Protein AF-A0A5R8NB60-F1 (afdb_monomer_lite)

Foldseek 3Di:
DDDDDDDDDDDDDDDDDDDDDDDDDDDDDPDDDDDPPPDDDPPDDFFFDQDDPVNFDCPQQLTQCLNVQAQCADDDPRDFPRLDGDDDGSVVSSVVSNVCVVVVPDGDDPVPDQWDWAFQLDDDRGRNPSSTTIDGPPDDHDDRPDDDDLVVDDPVVNVVVVVVCVVVVDDPDDPDPPDPDDDPPPPPPDPPQDQVQVDDPVVLVVVLVPQDPDPVSVVSNVVNLVNCCVPVVPVVNCVVSVDDPVPD

Organism: NCBI:txid135487

Radius of gyration: 38.32 Å; chains: 1; bounding box: 116×68×84 Å

Sequence (248 aa):
MEPHEDPAVVAHDRRPGTGGPGDEGAGDVAGSHGRCPRSGRSVGGLVGKIWRLEDIDPDNPEERFLPVLQFIPIGWGGDSNSRQRIVFPEALARALSKHLTEAGCPPIDPSIATKKLRAPYRGEQHVLNGMGGWVPIDEEDPEPVVIQDPMSMTNRERQAQLERYRYMGYRINEPEPEKPTAKEVDAIDDPPKFDPSAHSVTETNAYLRGLSDSIDDEVELRRVLYAERNGQARKGILKRWTGDRSRS

Structure (mmCIF, N/CA/C/O backbone):
data_AF-A0A5R8NB60-F1
#
_entry.id   AF-A0A5R8NB60-F1
#
loop_
_atom_site.group_PDB
_atom_site.id
_atom_site.type_symbol
_atom_site.label_atom_id
_atom_site.label_alt_id
_atom_site.label_comp_id
_atom_site.label_asym_id
_atom_site.label_entity_id
_atom_site.label_seq_id
_atom_site.pdbx_PDB_ins_code
_atom_site.Cartn_x
_atom_site.Cartn_y
_atom_site.C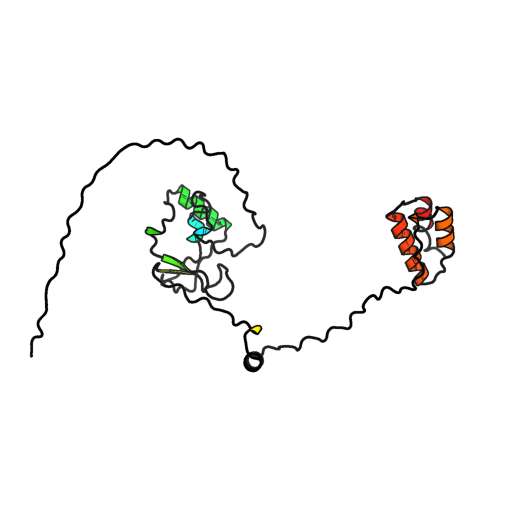artn_z
_atom_site.occupancy
_atom_site.B_iso_or_equiv
_atom_site.auth_seq_id
_atom_site.auth_comp_id
_atom_site.auth_asym_id
_atom_site.auth_atom_id
_atom_site.pdbx_PDB_model_num
ATOM 1 N N . MET A 1 1 ? 56.901 -32.676 -12.155 1.00 47.66 1 MET A N 1
ATOM 2 C CA . MET A 1 1 ? 56.773 -32.631 -13.625 1.00 47.66 1 MET A CA 1
ATOM 3 C C . MET A 1 1 ? 56.184 -33.958 -14.044 1.00 47.66 1 MET A C 1
ATOM 5 O O . MET A 1 1 ? 56.923 -34.894 -14.296 1.00 47.66 1 MET A O 1
ATOM 9 N N . GLU A 1 2 ? 54.862 -34.037 -14.031 1.00 48.84 2 GLU A N 1
ATOM 10 C CA . GLU A 1 2 ? 54.099 -35.093 -14.692 1.00 48.84 2 GLU A CA 1
ATOM 11 C C . GLU A 1 2 ? 52.990 -34.363 -15.458 1.00 48.84 2 GLU A C 1
ATOM 13 O O . GLU A 1 2 ? 52.306 -33.533 -14.848 1.00 48.84 2 GLU A O 1
ATOM 18 N N . PRO A 1 3 ? 52.888 -34.524 -16.787 1.00 62.44 3 PRO A N 1
ATOM 19 C CA . PRO A 1 3 ? 51.875 -33.843 -17.575 1.00 62.44 3 PRO A CA 1
ATOM 20 C C . PRO A 1 3 ? 50.551 -34.600 -17.456 1.00 62.44 3 PRO A C 1
ATOM 22 O O . PRO A 1 3 ? 50.467 -35.778 -17.790 1.00 62.44 3 PRO A O 1
ATOM 25 N N . HIS A 1 4 ? 49.526 -33.911 -16.961 1.00 60.16 4 HIS A N 1
ATOM 26 C CA . HIS A 1 4 ? 48.159 -34.412 -16.952 1.00 60.16 4 HIS A CA 1
ATOM 27 C C . HIS A 1 4 ? 47.515 -34.048 -18.294 1.00 60.16 4 HIS A C 1
ATOM 29 O O . HIS A 1 4 ? 47.451 -32.874 -18.654 1.00 60.16 4 HIS A O 1
ATOM 35 N N . GLU A 1 5 ? 47.120 -35.070 -19.046 1.00 61.94 5 GLU A N 1
ATOM 36 C CA . GLU A 1 5 ? 46.571 -34.972 -20.397 1.00 61.94 5 GLU A CA 1
ATOM 37 C C . GLU A 1 5 ? 45.113 -34.475 -20.390 1.00 61.94 5 GLU A C 1
ATOM 39 O O . GLU A 1 5 ? 44.300 -34.896 -19.561 1.00 61.94 5 GLU A O 1
ATOM 44 N N . ASP A 1 6 ? 44.805 -33.586 -21.338 1.00 57.62 6 ASP A N 1
ATOM 45 C CA . ASP A 1 6 ? 43.461 -33.138 -21.721 1.00 57.62 6 ASP A CA 1
ATOM 46 C C . ASP A 1 6 ? 42.710 -34.232 -22.502 1.00 57.62 6 ASP A C 1
ATOM 48 O O . ASP A 1 6 ? 43.270 -34.799 -23.447 1.00 57.62 6 ASP A O 1
ATOM 52 N N . PRO A 1 7 ? 41.406 -34.447 -22.256 1.00 67.69 7 PRO A N 1
ATOM 53 C CA . PRO A 1 7 ? 40.528 -35.049 -23.245 1.00 67.69 7 PRO A CA 1
ATOM 54 C C . PRO A 1 7 ? 39.751 -33.979 -24.021 1.00 67.69 7 PRO A C 1
ATOM 56 O O . PRO A 1 7 ? 38.932 -33.226 -23.492 1.00 67.69 7 PRO A O 1
ATOM 59 N N . ALA A 1 8 ? 40.005 -33.965 -25.324 1.00 52.44 8 ALA A N 1
ATOM 60 C CA . ALA A 1 8 ? 39.309 -33.174 -26.317 1.00 52.44 8 ALA A CA 1
ATOM 61 C C . ALA A 1 8 ? 37.991 -33.830 -26.794 1.00 52.44 8 ALA A C 1
ATOM 63 O O . ALA A 1 8 ? 37.828 -35.047 -26.749 1.00 52.44 8 ALA A O 1
ATOM 64 N N . VAL A 1 9 ? 37.148 -32.979 -27.398 1.00 48.31 9 VAL A N 1
ATOM 65 C CA . VAL A 1 9 ? 36.117 -33.264 -28.423 1.00 48.31 9 VAL A CA 1
ATOM 66 C C . VAL A 1 9 ? 34.788 -33.872 -27.952 1.00 48.31 9 VAL A C 1
ATOM 68 O O . VAL A 1 9 ? 34.745 -35.044 -27.623 1.00 48.31 9 VAL A O 1
ATOM 71 N N . VAL A 1 10 ? 33.681 -33.124 -28.118 1.00 55.97 10 VAL A N 1
ATOM 72 C CA . VAL A 1 10 ? 32.570 -33.487 -29.036 1.00 55.97 10 VAL A CA 1
ATOM 73 C C . VAL A 1 10 ? 31.876 -32.206 -29.521 1.00 55.97 10 VAL A C 1
ATOM 75 O O . VAL A 1 10 ? 31.115 -31.573 -28.794 1.00 55.97 10 VAL A O 1
ATOM 78 N N . ALA A 1 11 ? 32.127 -31.835 -30.777 1.00 46.72 11 ALA A N 1
ATOM 79 C CA . ALA A 1 11 ? 31.333 -30.858 -31.512 1.00 46.72 11 ALA A CA 1
ATOM 80 C C . ALA A 1 11 ? 30.133 -31.576 -32.149 1.00 46.72 11 ALA A C 1
ATOM 82 O O . ALA A 1 11 ? 30.317 -32.472 -32.973 1.00 46.72 11 ALA A O 1
ATOM 83 N N . HIS A 1 12 ? 28.909 -31.191 -31.780 1.00 54.75 12 HIS A N 1
ATOM 84 C CA . HIS A 1 12 ? 27.699 -31.626 -32.474 1.00 54.75 12 HIS A CA 1
ATOM 85 C C . HIS A 1 12 ? 27.206 -30.532 -33.418 1.00 54.75 12 HIS A C 1
ATOM 87 O O . HIS A 1 12 ? 26.556 -29.569 -33.024 1.00 54.75 12 HIS A O 1
ATOM 93 N N . ASP A 1 13 ? 27.529 -30.747 -34.686 1.00 48.00 13 ASP A N 1
ATOM 94 C CA . ASP A 1 13 ? 26.967 -30.101 -35.862 1.00 48.00 13 ASP A CA 1
ATOM 95 C C . ASP A 1 13 ? 25.527 -30.614 -36.087 1.00 48.00 13 ASP A C 1
ATOM 97 O O . ASP A 1 13 ? 25.304 -31.817 -36.266 1.00 48.00 13 ASP A O 1
ATOM 101 N N . ARG A 1 14 ? 24.526 -29.726 -36.039 1.00 57.44 14 ARG A N 1
ATOM 102 C CA . ARG A 1 14 ? 23.157 -30.007 -36.504 1.00 57.44 14 ARG A CA 1
ATOM 103 C C . ARG A 1 14 ? 22.668 -28.862 -37.387 1.00 57.44 14 ARG A C 1
ATOM 105 O O . ARG A 1 14 ? 22.551 -27.718 -36.966 1.00 57.44 14 ARG A O 1
ATOM 112 N N . ARG A 1 15 ? 22.401 -29.247 -38.632 1.00 54.50 15 ARG A N 1
ATOM 113 C CA . ARG A 1 15 ? 21.995 -28.443 -39.788 1.00 54.50 15 ARG A CA 1
ATOM 114 C C . ARG A 1 15 ? 20.620 -27.764 -39.629 1.00 54.50 15 ARG A C 1
ATOM 116 O O . ARG A 1 15 ? 19.784 -28.270 -38.881 1.00 54.50 15 ARG A O 1
ATOM 123 N N . PRO A 1 16 ? 20.354 -26.691 -40.402 1.00 54.41 16 PRO A N 1
ATOM 124 C CA . PRO A 1 16 ? 19.080 -25.975 -40.412 1.00 54.41 16 PRO A CA 1
ATOM 125 C C . PRO A 1 16 ? 18.005 -26.699 -41.239 1.00 54.41 16 PRO A C 1
ATOM 127 O O . PRO A 1 16 ? 18.257 -27.147 -42.359 1.00 54.41 16 PRO A O 1
ATOM 130 N N . GLY A 1 17 ? 16.795 -26.791 -40.684 1.00 53.88 17 GLY A N 1
ATOM 131 C CA . GLY A 1 17 ? 15.603 -27.290 -41.367 1.00 53.88 17 GLY A CA 1
ATOM 132 C C . GLY A 1 17 ? 14.850 -26.161 -42.070 1.00 53.88 17 GLY A C 1
ATOM 133 O O . GLY A 1 17 ? 14.414 -25.205 -41.438 1.00 53.88 17 GLY A O 1
ATOM 134 N N . THR A 1 18 ? 14.700 -26.296 -43.383 1.00 48.59 18 THR A N 1
ATOM 135 C CA . THR A 1 18 ? 13.870 -25.472 -44.265 1.00 48.59 18 THR A CA 1
ATOM 136 C C . THR A 1 18 ? 12.462 -26.063 -44.396 1.00 48.59 18 THR A C 1
ATOM 138 O O . THR A 1 18 ? 12.315 -27.192 -44.859 1.00 48.59 18 THR A O 1
ATOM 141 N N . GLY A 1 19 ? 11.438 -25.278 -44.069 1.00 48.25 19 GLY A N 1
ATOM 142 C CA . GLY A 1 19 ? 10.030 -25.429 -44.468 1.00 48.25 19 GLY A CA 1
ATOM 143 C C . GLY A 1 19 ? 9.347 -24.110 -44.100 1.00 48.25 19 GLY A C 1
ATOM 144 O O . GLY A 1 19 ? 9.541 -23.639 -42.989 1.00 48.25 19 GLY A O 1
ATOM 145 N N . GLY A 1 20 ? 8.687 -23.346 -44.963 1.00 45.28 20 GLY A N 1
ATOM 146 C CA . GLY A 1 20 ? 7.837 -23.667 -46.106 1.00 45.28 20 GLY A CA 1
ATOM 147 C C . GLY A 1 20 ? 6.504 -22.948 -45.825 1.00 45.28 20 GLY A C 1
ATOM 148 O O . GLY A 1 20 ? 5.886 -23.284 -44.818 1.00 45.28 20 GLY A O 1
ATOM 149 N N . PRO A 1 21 ? 6.087 -21.928 -46.601 1.00 52.91 21 PRO A N 1
ATOM 150 C CA . PRO A 1 21 ? 4.878 -21.160 -46.309 1.00 52.91 21 PRO A CA 1
ATOM 151 C C . PRO A 1 21 ? 3.643 -21.804 -46.963 1.00 52.91 21 PRO A C 1
ATOM 153 O O . PRO A 1 21 ? 3.625 -22.011 -48.173 1.00 52.91 21 PRO A O 1
ATOM 156 N N . GLY A 1 22 ? 2.620 -22.106 -46.162 1.00 52.84 22 GLY A N 1
ATOM 157 C CA . GLY A 1 22 ? 1.223 -22.261 -46.591 1.00 52.84 22 GLY A CA 1
ATOM 158 C C . GLY A 1 22 ? 0.414 -21.272 -45.752 1.00 52.84 22 GLY A C 1
ATOM 159 O O . GLY A 1 22 ? 0.558 -21.265 -44.533 1.00 52.84 22 GLY A O 1
ATOM 160 N N . ASP A 1 23 ? -0.136 -20.208 -46.317 1.00 41.94 23 ASP A N 1
ATOM 161 C CA . ASP A 1 23 ? -1.291 -20.114 -47.215 1.00 41.94 23 ASP A CA 1
ATOM 162 C C . ASP A 1 23 ? -2.641 -20.223 -46.480 1.00 41.94 23 ASP A C 1
ATOM 164 O O . ASP A 1 23 ? -2.939 -21.196 -45.793 1.00 41.94 23 ASP A O 1
ATOM 168 N N . GLU A 1 24 ? -3.361 -19.113 -46.620 1.00 44.44 24 GLU A N 1
ATOM 169 C CA . GLU A 1 24 ? -4.790 -18.814 -46.524 1.00 44.44 24 GLU A CA 1
ATOM 170 C C . GLU A 1 24 ? -5.723 -19.611 -45.593 1.00 44.44 24 GLU A C 1
ATOM 172 O O . GLU A 1 24 ? -6.011 -20.794 -45.753 1.00 44.44 24 GLU A O 1
ATOM 177 N N . GLY A 1 25 ? -6.351 -18.858 -44.684 1.00 42.28 25 GLY A N 1
ATOM 178 C CA . GLY A 1 25 ? -7.507 -19.282 -43.903 1.00 42.28 25 GLY A CA 1
ATOM 179 C C . GLY A 1 25 ? -8.258 -18.081 -43.338 1.00 42.28 25 GLY A C 1
ATOM 180 O O . GLY A 1 25 ? -8.174 -17.794 -42.148 1.00 42.28 25 GLY A O 1
ATOM 181 N N . ALA A 1 26 ? -8.961 -17.358 -44.211 1.00 46.28 26 ALA A N 1
ATOM 182 C CA . ALA A 1 26 ? -9.944 -16.351 -43.831 1.00 46.28 26 ALA A CA 1
ATOM 183 C C . ALA A 1 26 ? -11.088 -17.010 -43.040 1.00 46.28 26 ALA A C 1
ATOM 185 O O . ALA A 1 26 ? -11.734 -17.939 -43.524 1.00 46.28 26 ALA A O 1
ATOM 186 N N . GLY A 1 27 ? -11.334 -16.516 -41.828 1.00 42.44 27 GLY A N 1
ATOM 187 C CA . GLY A 1 27 ? -12.443 -16.926 -40.977 1.00 42.44 27 GLY A CA 1
ATOM 188 C C . GLY A 1 27 ? -13.069 -15.706 -40.318 1.00 42.44 27 GLY A C 1
ATOM 189 O O . GLY A 1 27 ? -12.502 -15.139 -39.387 1.00 42.44 27 GLY A O 1
ATOM 190 N N . ASP A 1 28 ? -14.230 -15.313 -40.838 1.00 45.41 28 ASP A N 1
ATOM 191 C CA . ASP A 1 28 ? -15.170 -14.363 -40.250 1.00 45.41 28 ASP A CA 1
ATOM 192 C C . ASP A 1 28 ? -15.430 -14.669 -38.768 1.00 45.41 28 ASP A C 1
ATOM 194 O O . ASP A 1 28 ? -15.912 -15.749 -38.421 1.00 45.41 28 ASP A O 1
ATOM 198 N N . VAL A 1 29 ? -15.207 -13.682 -37.898 1.00 48.72 29 VAL A N 1
ATOM 199 C CA . VAL A 1 29 ? -15.771 -13.680 -36.544 1.00 48.72 29 VAL A CA 1
ATOM 200 C C . VAL A 1 29 ? -16.448 -12.340 -36.297 1.00 48.72 29 VAL A C 1
ATOM 202 O O . VAL A 1 29 ? -15.829 -11.336 -35.948 1.00 48.72 29 VAL A O 1
ATOM 205 N N . ALA A 1 30 ? -17.768 -12.352 -36.465 1.00 48.75 30 ALA A N 1
ATOM 206 C CA . ALA A 1 30 ? -18.670 -11.351 -35.928 1.00 48.75 30 ALA A CA 1
ATOM 207 C C . ALA A 1 30 ? -18.564 -11.350 -34.390 1.00 48.75 30 ALA A C 1
ATOM 209 O O . ALA A 1 30 ? -19.089 -12.231 -33.712 1.00 48.75 30 ALA A O 1
ATOM 210 N N . GLY A 1 31 ? -17.853 -10.361 -33.846 1.00 40.09 31 GLY A N 1
ATOM 211 C CA . GLY A 1 31 ? -17.670 -10.147 -32.413 1.00 40.09 31 GLY A CA 1
ATOM 212 C C . GLY A 1 31 ? -18.450 -8.929 -31.932 1.00 40.09 31 GLY A C 1
ATOM 213 O O . GLY A 1 31 ? -18.115 -7.788 -32.237 1.00 40.09 31 GLY A O 1
ATOM 214 N N . SER A 1 32 ? -19.509 -9.198 -31.178 1.00 42.44 32 SER A N 1
ATOM 215 C CA . SER A 1 32 ? -20.334 -8.265 -30.412 1.00 42.44 32 SER A CA 1
ATOM 216 C C . SER A 1 32 ? -19.576 -7.082 -29.800 1.00 42.44 32 SER A C 1
ATOM 218 O O . SER A 1 32 ? -18.541 -7.263 -29.162 1.00 42.44 32 SER A O 1
ATOM 220 N N . HIS A 1 33 ? -20.168 -5.888 -29.889 1.00 39.47 33 HIS A N 1
ATOM 221 C CA . HIS A 1 33 ? -19.776 -4.705 -29.123 1.00 39.47 33 HIS A CA 1
ATOM 222 C C . HIS A 1 33 ? -19.908 -4.974 -27.613 1.00 39.47 33 HIS A C 1
ATOM 224 O O . HIS A 1 33 ? -20.950 -4.729 -26.998 1.00 39.47 33 HIS A O 1
ATOM 230 N N . GLY A 1 34 ? -18.838 -5.498 -27.020 1.00 35.09 34 GLY A N 1
ATOM 231 C CA . GLY A 1 34 ? -18.653 -5.579 -25.582 1.00 35.09 34 GLY A CA 1
ATOM 232 C C . GLY A 1 34 ? -18.440 -4.175 -25.038 1.00 35.09 34 GLY A C 1
ATOM 233 O O . GLY A 1 34 ? -17.420 -3.541 -25.291 1.00 35.09 34 GLY A O 1
ATOM 234 N N . ARG A 1 35 ? -19.426 -3.669 -24.298 1.00 39.50 35 ARG A N 1
ATOM 235 C CA . ARG A 1 35 ? -19.253 -2.490 -23.447 1.00 39.50 35 ARG A CA 1
ATOM 236 C C . ARG A 1 35 ? -18.087 -2.772 -22.505 1.00 39.50 35 ARG A C 1
ATOM 238 O O . ARG A 1 35 ? -18.173 -3.717 -21.723 1.00 39.50 35 ARG A O 1
ATOM 245 N N . CYS A 1 36 ? -17.041 -1.951 -22.557 1.00 35.38 36 CYS A N 1
ATOM 246 C CA . CYS A 1 36 ? -15.980 -1.983 -21.559 1.00 35.38 36 CYS A CA 1
ATOM 247 C C . CYS A 1 36 ? -16.613 -1.891 -20.160 1.00 35.38 36 CYS A C 1
ATOM 249 O O . CYS A 1 36 ? -17.343 -0.924 -19.893 1.00 35.38 36 CYS A O 1
ATOM 251 N N . PRO A 1 37 ? -16.374 -2.856 -19.256 1.00 40.69 37 PRO A N 1
ATOM 252 C CA . PRO A 1 37 ? -16.732 -2.670 -17.866 1.00 40.69 37 PRO A CA 1
ATOM 253 C C . PRO A 1 37 ? -15.875 -1.519 -17.342 1.00 40.69 37 PRO A C 1
ATOM 255 O O . PRO A 1 37 ? -14.648 -1.585 -17.343 1.00 40.69 37 PRO A O 1
ATOM 258 N N . ARG A 1 38 ? -16.530 -0.429 -16.926 1.00 39.78 38 ARG A N 1
ATOM 259 C CA . ARG A 1 38 ? -15.900 0.618 -16.120 1.00 39.78 38 ARG A CA 1
ATOM 260 C C . ARG A 1 38 ? -15.393 -0.053 -14.846 1.00 39.78 38 ARG A C 1
ATOM 262 O O . ARG A 1 38 ? -16.172 -0.275 -13.921 1.00 39.78 38 ARG A O 1
ATOM 269 N N . SER A 1 39 ? -14.111 -0.402 -14.822 1.00 45.50 39 SER A N 1
ATOM 270 C CA . SER A 1 39 ? -13.417 -0.791 -13.605 1.00 45.50 39 SER A CA 1
ATOM 271 C C . SER A 1 39 ? -13.576 0.353 -12.605 1.00 45.50 39 SER A C 1
ATOM 273 O O . SER A 1 39 ? -13.395 1.533 -12.924 1.00 45.50 39 SER A O 1
ATOM 275 N N . GLY A 1 40 ? -14.042 0.007 -11.407 1.00 37.25 40 GLY A N 1
ATOM 276 C CA . GLY A 1 40 ? -14.272 0.959 -10.336 1.00 37.25 40 GLY A CA 1
ATOM 277 C C . GLY A 1 40 ? -12.971 1.676 -10.007 1.00 37.25 40 GLY A C 1
ATOM 278 O O . GLY A 1 40 ? -12.093 1.109 -9.363 1.00 37.25 40 GLY A O 1
ATOM 279 N N . ARG A 1 41 ? -12.847 2.936 -10.439 1.00 40.34 41 ARG A N 1
ATOM 280 C CA . ARG A 1 41 ? -11.843 3.850 -9.899 1.00 40.34 41 ARG A CA 1
ATOM 281 C C . ARG A 1 41 ? -12.144 4.013 -8.417 1.00 40.34 41 ARG A C 1
ATOM 283 O O . ARG A 1 41 ? -13.085 4.715 -8.051 1.00 40.34 41 ARG A O 1
ATOM 290 N N . SER A 1 42 ? -11.348 3.364 -7.572 1.00 35.38 42 SER A N 1
ATOM 291 C CA . SER A 1 42 ? -11.255 3.720 -6.165 1.00 35.38 42 SER A CA 1
ATOM 292 C C . SER A 1 42 ? -10.746 5.157 -6.094 1.00 35.38 42 SER A C 1
ATOM 294 O O . SER A 1 42 ? -9.575 5.440 -6.343 1.00 35.38 42 SER A O 1
ATOM 296 N N . VAL A 1 43 ? -11.647 6.087 -5.805 1.00 38.28 43 VAL A N 1
ATOM 297 C CA . VAL A 1 43 ? -11.286 7.463 -5.483 1.00 38.28 43 VAL A CA 1
ATOM 298 C C . VAL A 1 43 ? -10.845 7.453 -4.022 1.00 38.28 43 VAL A C 1
ATOM 300 O O . VAL A 1 43 ? -11.669 7.575 -3.122 1.00 38.28 43 VAL A O 1
ATOM 303 N N . GLY A 1 44 ? -9.558 7.218 -3.770 1.00 33.38 44 GLY A N 1
ATOM 304 C CA . GLY A 1 44 ? -9.026 7.219 -2.410 1.00 33.38 44 GLY A CA 1
ATOM 305 C C . GLY A 1 44 ? -7.527 6.954 -2.352 1.00 33.38 44 GLY A C 1
ATOM 306 O O . GLY A 1 44 ? -7.100 5.826 -2.559 1.00 33.38 44 GLY A O 1
ATOM 307 N N . GLY A 1 45 ? -6.756 7.994 -2.020 1.00 36.19 45 GLY A N 1
ATOM 308 C CA . GLY A 1 45 ? -5.367 7.881 -1.566 1.00 36.19 45 GLY A CA 1
ATOM 309 C C . GLY A 1 45 ? -4.315 8.249 -2.608 1.00 36.19 45 GLY A C 1
ATOM 310 O O . GLY A 1 45 ? -3.828 7.399 -3.345 1.00 36.19 45 GLY A O 1
ATOM 311 N N . LEU A 1 46 ? -3.920 9.526 -2.627 1.00 46.50 46 LEU A N 1
ATOM 312 C CA . LEU A 1 46 ? -2.662 9.949 -3.232 1.00 46.50 46 LEU A CA 1
ATOM 313 C C . LEU A 1 46 ? -1.505 9.189 -2.559 1.00 46.50 46 LEU A C 1
ATOM 315 O O . LEU A 1 46 ? -1.387 9.217 -1.339 1.00 46.50 46 LEU A O 1
ATOM 319 N N . VAL A 1 47 ? -0.628 8.607 -3.382 1.00 51.56 47 VAL A N 1
ATOM 320 C CA . VAL A 1 47 ? 0.578 7.832 -3.036 1.00 51.56 47 VAL A CA 1
ATOM 321 C C . VAL A 1 47 ? 0.314 6.355 -2.710 1.00 51.56 47 VAL A C 1
ATOM 323 O O . VAL A 1 47 ? -0.009 5.988 -1.588 1.00 51.56 47 VAL A O 1
ATOM 326 N N . GLY A 1 48 ? 0.613 5.483 -3.683 1.00 64.75 48 GLY A N 1
ATOM 327 C CA . GLY A 1 48 ? 1.340 4.260 -3.340 1.00 64.75 48 GLY A CA 1
ATOM 328 C C . GLY A 1 48 ? 0.934 2.938 -3.976 1.00 64.75 48 GLY A C 1
ATOM 329 O O . GLY A 1 48 ? 1.491 1.927 -3.551 1.00 64.75 48 GLY A O 1
ATOM 330 N N . LYS A 1 49 ? 0.048 2.895 -4.982 1.00 83.50 49 LYS A N 1
ATOM 331 C CA . LYS A 1 49 ? -0.182 1.638 -5.714 1.00 83.50 49 LYS A CA 1
ATOM 332 C C . LYS A 1 49 ? 1.095 1.244 -6.464 1.00 83.50 49 LYS A C 1
ATOM 334 O O . LYS A 1 49 ? 1.603 2.014 -7.271 1.00 83.50 49 LYS A O 1
ATOM 339 N N . ILE A 1 50 ? 1.588 0.038 -6.196 1.00 88.62 50 ILE A N 1
ATOM 340 C CA . ILE A 1 50 ? 2.614 -0.608 -7.016 1.00 88.62 50 ILE A CA 1
ATOM 341 C C . ILE A 1 50 ? 1.930 -1.070 -8.305 1.00 88.62 50 ILE A C 1
ATOM 343 O O . ILE A 1 50 ? 0.980 -1.852 -8.255 1.00 88.62 50 ILE A O 1
ATOM 347 N N . TRP A 1 51 ? 2.392 -0.583 -9.454 1.00 91.25 51 TRP A N 1
ATOM 348 C CA . TRP A 1 51 ? 1.885 -0.993 -10.761 1.00 91.25 51 TRP A CA 1
ATOM 349 C C . TRP A 1 51 ? 2.536 -2.312 -11.166 1.00 91.25 51 TRP A C 1
ATOM 351 O O . TRP A 1 51 ? 3.760 -2.393 -11.296 1.00 91.25 51 TRP A O 1
ATOM 361 N N . ARG A 1 52 ? 1.727 -3.358 -11.326 1.00 88.00 52 ARG A N 1
ATOM 362 C CA . ARG A 1 52 ? 2.179 -4.662 -11.815 1.00 88.00 52 ARG A CA 1
ATOM 363 C C . ARG A 1 52 ? 1.914 -4.770 -13.302 1.00 88.00 52 ARG A C 1
ATOM 365 O O . ARG A 1 52 ? 0.957 -4.187 -13.794 1.00 88.00 52 ARG A O 1
ATOM 372 N N . LEU A 1 53 ? 2.736 -5.542 -14.002 1.00 86.75 53 LEU A N 1
ATOM 373 C CA . LEU A 1 53 ? 2.570 -5.741 -15.440 1.00 86.75 53 LEU A CA 1
ATOM 374 C C . LEU A 1 53 ? 1.219 -6.396 -15.787 1.00 86.75 53 LEU A C 1
ATOM 376 O O . LEU A 1 53 ? 0.619 -6.047 -16.792 1.00 86.75 53 LEU A O 1
ATOM 380 N N . GLU A 1 54 ? 0.725 -7.284 -14.921 1.00 86.94 54 GLU A N 1
ATOM 381 C CA . GLU A 1 54 ? -0.568 -7.976 -15.059 1.00 86.94 54 GLU A CA 1
ATOM 382 C C . GLU A 1 54 ? -1.800 -7.065 -14.890 1.00 86.94 54 GLU A C 1
ATOM 384 O O . GLU A 1 54 ? -2.870 -7.380 -15.400 1.00 86.94 54 GLU A O 1
ATOM 389 N N . ASP A 1 55 ? -1.650 -5.928 -14.204 1.00 88.00 55 ASP A N 1
ATOM 390 C CA . ASP A 1 55 ? -2.750 -5.010 -13.872 1.00 88.00 55 ASP A CA 1
ATOM 391 C C . ASP A 1 55 ? -2.899 -3.855 -14.880 1.00 88.00 55 ASP A C 1
ATOM 393 O O . ASP A 1 55 ? -3.700 -2.941 -14.657 1.00 88.00 55 ASP A O 1
ATOM 397 N N . ILE A 1 56 ? -2.076 -3.831 -15.930 1.00 89.62 56 ILE A N 1
ATOM 398 C CA . ILE A 1 56 ? -1.899 -2.686 -16.826 1.00 89.62 56 ILE A CA 1
ATOM 399 C C . ILE A 1 56 ? -2.414 -3.012 -18.221 1.00 89.62 56 ILE A C 1
ATOM 401 O O . ILE A 1 56 ? -2.107 -4.063 -18.776 1.00 89.62 56 ILE A O 1
ATOM 405 N N . ASP A 1 57 ? -3.161 -2.070 -18.797 1.00 91.06 57 ASP A N 1
ATOM 406 C CA . ASP A 1 57 ? -3.596 -2.134 -20.188 1.00 91.06 57 ASP A CA 1
ATOM 407 C C . ASP A 1 57 ? -2.440 -1.716 -21.126 1.00 91.06 57 ASP A C 1
ATOM 409 O O . ASP A 1 57 ? -2.036 -0.544 -21.112 1.00 91.06 57 ASP A O 1
ATOM 413 N N . PRO A 1 58 ? -1.876 -2.639 -21.934 1.00 88.44 58 PRO A N 1
ATOM 414 C CA . PRO A 1 58 ? -0.763 -2.334 -22.833 1.00 88.44 58 PRO A CA 1
ATOM 415 C C . PRO A 1 58 ? -1.169 -1.447 -24.020 1.00 88.44 58 PRO A C 1
ATOM 417 O O . PRO A 1 58 ? -0.297 -0.809 -24.622 1.00 88.44 58 PRO A O 1
ATOM 420 N N . ASP A 1 59 ? -2.462 -1.380 -24.347 1.00 92.88 59 ASP A N 1
ATOM 421 C CA . ASP A 1 59 ? -2.990 -0.577 -25.452 1.00 92.88 59 ASP A CA 1
ATOM 422 C C . ASP A 1 59 ? -3.284 0.867 -25.023 1.00 92.88 59 ASP A C 1
ATOM 424 O O . ASP A 1 59 ? -3.391 1.771 -25.858 1.00 92.88 59 ASP A O 1
ATOM 428 N N . ASN A 1 60 ? -3.352 1.122 -23.714 1.00 95.00 60 ASN A N 1
ATOM 429 C CA . ASN A 1 60 ? -3.536 2.459 -23.177 1.00 95.00 60 ASN A CA 1
ATOM 430 C C . ASN A 1 60 ? -2.189 3.212 -23.088 1.00 95.00 60 ASN A C 1
ATOM 432 O O . ASN A 1 60 ? -1.334 2.858 -22.265 1.00 95.00 60 ASN A O 1
ATOM 436 N N . PRO A 1 61 ? -1.990 4.309 -23.852 1.00 94.94 61 PRO A N 1
ATOM 437 C CA . PRO A 1 61 ? -0.724 5.047 -23.863 1.00 94.94 61 PRO A CA 1
ATOM 438 C C . PRO A 1 61 ? -0.342 5.614 -22.488 1.00 94.94 61 PRO A C 1
ATOM 440 O O . PRO A 1 61 ? 0.842 5.757 -22.188 1.00 94.94 61 PRO A O 1
ATOM 443 N N . GLU A 1 62 ? -1.311 5.917 -21.621 1.00 95.06 62 GLU A N 1
ATOM 444 C CA . GLU A 1 62 ? -1.046 6.444 -20.276 1.00 95.06 62 GLU A CA 1
ATOM 445 C C . GLU A 1 62 ? -0.607 5.373 -19.269 1.00 95.06 62 GLU A C 1
ATOM 447 O O . GLU A 1 62 ? -0.079 5.720 -18.213 1.00 95.06 62 GLU A O 1
ATOM 452 N N . GLU A 1 63 ? -0.833 4.089 -19.557 1.00 94.38 63 GLU A N 1
ATOM 453 C CA . GLU A 1 63 ? -0.625 3.000 -18.592 1.00 94.38 63 GLU A CA 1
ATOM 454 C C . GLU A 1 63 ? 0.512 2.060 -18.970 1.00 94.38 63 GLU A C 1
ATOM 456 O O . GLU A 1 63 ? 1.224 1.572 -18.092 1.00 94.38 63 GLU A O 1
ATOM 461 N N . ARG A 1 64 ? 0.734 1.881 -20.271 1.00 92.56 64 ARG A N 1
ATOM 462 C CA . ARG A 1 64 ? 1.707 0.968 -20.873 1.00 92.56 64 ARG A CA 1
ATOM 463 C C . ARG A 1 64 ? 3.097 0.959 -20.235 1.00 92.56 64 ARG A C 1
ATOM 465 O O . ARG A 1 64 ? 3.703 -0.103 -20.148 1.00 92.56 64 ARG A O 1
ATOM 472 N N . PHE A 1 65 ? 3.614 2.104 -19.786 1.00 95.00 65 PHE A N 1
ATOM 473 C CA . PHE A 1 65 ? 4.944 2.203 -19.169 1.00 95.00 65 PHE A CA 1
ATOM 474 C C . PHE A 1 65 ? 4.924 2.414 -17.648 1.00 95.00 65 PHE A C 1
ATOM 476 O O . PHE A 1 65 ? 5.982 2.566 -17.040 1.00 95.00 65 PHE A O 1
ATOM 483 N N . LEU A 1 66 ? 3.764 2.392 -16.987 1.00 93.56 66 LEU A N 1
ATOM 484 C CA . LEU A 1 66 ? 3.699 2.580 -15.533 1.00 93.56 66 LEU A CA 1
ATOM 485 C C . LEU A 1 66 ? 4.555 1.571 -14.744 1.00 93.56 66 LEU A C 1
ATOM 487 O O . LEU A 1 66 ? 5.298 2.018 -13.867 1.00 93.56 66 LEU A O 1
ATOM 491 N N . PRO A 1 67 ? 4.570 0.257 -15.061 1.00 91.38 67 PRO A N 1
ATOM 492 C CA . PRO A 1 67 ? 5.376 -0.710 -14.311 1.00 91.38 67 PRO A CA 1
ATOM 493 C C . PRO A 1 67 ? 6.878 -0.415 -14.315 1.00 91.38 67 PRO A C 1
ATOM 495 O O . PRO A 1 67 ? 7.552 -0.740 -13.341 1.00 91.38 67 PRO A O 1
ATOM 498 N N . VAL A 1 68 ? 7.403 0.207 -15.381 1.00 91.81 68 VAL A N 1
ATOM 499 C CA . VAL A 1 68 ? 8.839 0.528 -15.516 1.00 91.81 68 VAL A CA 1
ATOM 500 C C . VAL A 1 68 ? 9.220 1.877 -14.912 1.00 91.81 68 VAL A C 1
ATOM 502 O O . VAL A 1 68 ? 10.387 2.115 -14.615 1.00 91.81 68 VAL A O 1
ATOM 505 N N . LEU A 1 69 ? 8.240 2.752 -14.678 1.00 92.12 69 LEU A N 1
ATOM 506 C CA . LEU A 1 69 ? 8.449 4.097 -14.139 1.00 92.12 69 LEU A CA 1
ATOM 507 C C . LEU A 1 69 ? 8.476 4.145 -12.599 1.00 92.12 69 LEU A C 1
ATOM 509 O O . LEU A 1 69 ? 8.487 5.221 -12.007 1.00 92.12 69 LEU A O 1
ATOM 513 N N . GLN A 1 70 ? 8.518 2.997 -11.926 1.00 90.75 70 GLN A N 1
ATOM 514 C CA . GLN A 1 70 ? 8.611 2.909 -10.467 1.00 90.75 70 GLN A CA 1
ATOM 515 C C . GLN A 1 70 ? 9.942 2.314 -10.005 1.00 90.75 70 GLN A C 1
ATOM 517 O O . GLN A 1 70 ? 10.572 1.523 -10.703 1.00 90.75 70 GLN A O 1
ATOM 522 N N . PHE A 1 71 ? 10.366 2.698 -8.798 1.00 88.38 71 PHE A N 1
ATOM 523 C CA . PHE A 1 71 ? 11.609 2.244 -8.163 1.00 88.38 71 PHE A CA 1
ATOM 524 C C . PHE A 1 71 ? 12.872 2.452 -9.014 1.00 88.38 71 PHE A C 1
ATOM 526 O O . PHE A 1 71 ? 13.812 1.662 -8.901 1.00 88.38 71 PHE A O 1
ATOM 533 N N . ILE A 1 72 ? 12.913 3.498 -9.848 1.00 88.38 72 ILE A N 1
ATOM 534 C CA . ILE A 1 72 ? 14.058 3.756 -10.728 1.00 88.38 72 ILE A CA 1
ATOM 535 C C . ILE A 1 72 ? 15.284 4.040 -9.848 1.00 88.38 72 ILE A C 1
ATOM 537 O O . ILE A 1 72 ? 15.242 4.996 -9.066 1.00 88.38 72 ILE A O 1
ATOM 541 N N . PRO A 1 73 ? 16.353 3.226 -9.928 1.00 83.50 73 PRO A N 1
ATOM 542 C CA . PRO A 1 73 ? 17.550 3.434 -9.126 1.00 83.50 73 PRO A CA 1
ATOM 543 C C . PRO A 1 73 ? 18.257 4.708 -9.588 1.00 83.50 73 PRO A C 1
ATOM 545 O O . PRO A 1 73 ? 18.501 4.888 -10.781 1.00 83.50 73 PRO A O 1
ATOM 548 N N . ILE A 1 74 ? 18.572 5.605 -8.651 1.00 78.69 74 ILE A N 1
ATOM 549 C CA . ILE A 1 74 ? 19.296 6.848 -8.942 1.00 78.69 74 ILE A CA 1
ATOM 550 C C . ILE A 1 74 ? 20.468 6.990 -7.986 1.00 78.69 74 ILE A C 1
ATOM 552 O O . ILE A 1 74 ? 20.317 6.852 -6.775 1.00 78.69 74 ILE A O 1
ATOM 556 N N . GLY A 1 75 ? 21.640 7.279 -8.547 1.00 66.88 75 GLY A N 1
ATOM 557 C CA . GLY A 1 75 ? 22.873 7.495 -7.804 1.00 66.88 75 GLY A CA 1
ATOM 558 C C . GLY A 1 75 ? 24.104 7.041 -8.583 1.00 66.88 75 GLY A C 1
ATOM 559 O O . GLY A 1 75 ? 24.010 6.322 -9.577 1.00 66.88 75 GLY A O 1
ATOM 560 N N . TRP A 1 76 ? 25.277 7.472 -8.121 1.00 53.84 76 TRP A N 1
ATOM 561 C CA . TRP A 1 76 ? 26.554 6.918 -8.565 1.00 53.84 76 TRP A CA 1
ATOM 562 C C . TRP A 1 76 ? 26.697 5.497 -8.001 1.00 53.84 76 TRP A C 1
ATOM 564 O O . TRP A 1 76 ? 26.822 5.331 -6.791 1.00 53.84 76 TRP A O 1
ATOM 574 N N . GLY A 1 77 ? 26.635 4.492 -8.880 1.00 54.47 77 GLY A N 1
ATOM 575 C CA . GLY A 1 77 ? 26.591 3.066 -8.521 1.00 54.47 77 GLY A CA 1
ATOM 576 C C . GLY A 1 77 ? 25.266 2.418 -8.926 1.00 54.47 77 GLY A C 1
ATOM 577 O O . GLY A 1 77 ? 24.535 1.947 -8.069 1.00 54.47 77 GLY A O 1
ATOM 578 N N . GLY A 1 78 ? 24.936 2.458 -10.225 1.00 50.53 78 GLY A N 1
ATOM 579 C CA . GLY A 1 78 ? 23.650 2.057 -10.823 1.00 50.53 78 GLY A CA 1
ATOM 580 C C . GLY A 1 78 ? 23.306 0.560 -10.776 1.00 50.53 78 GLY A C 1
ATOM 581 O O . GLY A 1 78 ? 22.720 0.032 -11.724 1.00 50.53 78 GLY A O 1
ATOM 582 N N . ASP A 1 79 ? 23.677 -0.124 -9.699 1.00 57.69 79 ASP A N 1
ATOM 583 C CA . ASP A 1 79 ? 23.238 -1.475 -9.390 1.00 57.69 79 ASP A CA 1
ATOM 584 C C . ASP A 1 79 ? 21.939 -1.477 -8.560 1.00 57.69 79 ASP A C 1
ATOM 586 O O . ASP A 1 79 ? 21.430 -0.448 -8.107 1.00 57.69 79 ASP A O 1
ATOM 590 N N . SER A 1 80 ? 21.352 -2.664 -8.409 1.00 56.00 80 SER A N 1
ATOM 591 C CA . SER A 1 80 ? 20.089 -2.932 -7.707 1.00 56.00 80 SER A CA 1
ATOM 592 C C . SER A 1 80 ? 20.105 -2.577 -6.210 1.00 56.00 80 SER A C 1
ATOM 594 O O . SER A 1 80 ? 19.095 -2.773 -5.529 1.00 56.00 80 SER A O 1
ATOM 596 N N . ASN A 1 81 ? 21.216 -2.038 -5.691 1.00 58.09 81 ASN A N 1
ATOM 597 C CA . ASN A 1 81 ? 21.429 -1.782 -4.273 1.00 58.09 81 ASN A CA 1
ATOM 598 C C . ASN A 1 81 ? 21.421 -0.287 -3.903 1.00 58.09 81 ASN A C 1
ATOM 600 O O . ASN A 1 81 ? 21.655 0.070 -2.741 1.00 58.09 81 ASN A O 1
ATOM 604 N N . SER A 1 82 ? 21.115 0.610 -4.852 1.00 63.97 82 SER A N 1
ATOM 605 C CA . SER A 1 82 ? 20.950 2.029 -4.536 1.00 63.97 82 SER A CA 1
ATOM 606 C C . SER A 1 82 ? 19.766 2.232 -3.577 1.00 63.97 82 SER A C 1
ATOM 608 O O . SER A 1 82 ? 18.606 1.920 -3.862 1.00 63.97 82 SER A O 1
ATOM 610 N N . ARG A 1 83 ? 20.049 2.792 -2.394 1.00 66.38 83 ARG A N 1
ATOM 611 C CA . ARG A 1 83 ? 19.013 3.140 -1.400 1.00 66.38 83 ARG A CA 1
ATOM 612 C C . ARG A 1 83 ? 18.114 4.287 -1.863 1.00 66.38 83 ARG A C 1
ATOM 614 O O . ARG A 1 83 ? 17.016 4.450 -1.343 1.00 66.38 83 ARG A O 1
ATOM 621 N N . GLN A 1 84 ? 18.588 5.076 -2.823 1.00 74.56 84 GLN A N 1
ATOM 622 C CA . GLN A 1 84 ? 17.850 6.180 -3.419 1.00 74.56 84 GLN A CA 1
ATOM 623 C C . GLN A 1 84 ? 17.155 5.706 -4.692 1.00 74.56 84 GLN A C 1
ATOM 625 O O . GLN A 1 84 ? 17.776 5.112 -5.579 1.00 74.56 84 GLN A O 1
ATOM 630 N N . ARG A 1 85 ? 15.847 5.947 -4.749 1.00 79.50 85 ARG A N 1
ATOM 631 C CA . ARG A 1 85 ? 14.980 5.552 -5.855 1.00 79.50 85 ARG A CA 1
ATOM 632 C C . ARG A 1 85 ? 14.046 6.699 -6.163 1.00 79.50 85 ARG A C 1
ATOM 634 O O . ARG A 1 85 ? 13.484 7.290 -5.239 1.00 79.50 85 ARG A O 1
ATOM 641 N N . ILE A 1 86 ? 13.864 6.991 -7.444 1.00 85.62 86 ILE A N 1
ATOM 642 C CA . ILE A 1 86 ? 12.786 7.880 -7.851 1.00 85.62 86 ILE A CA 1
ATOM 643 C C . ILE A 1 86 ? 11.497 7.081 -7.936 1.00 85.62 86 ILE A C 1
ATOM 645 O O . ILE A 1 86 ? 11.409 6.023 -8.562 1.00 85.62 86 ILE A O 1
ATOM 649 N N . VAL A 1 87 ? 10.492 7.646 -7.285 1.00 85.69 87 VAL A N 1
ATOM 650 C CA . VAL A 1 87 ? 9.100 7.277 -7.441 1.00 85.69 87 VAL A CA 1
ATOM 651 C C . VAL A 1 87 ? 8.414 8.485 -8.052 1.00 85.69 87 VAL A C 1
ATOM 653 O O . VAL A 1 87 ? 8.436 9.574 -7.474 1.00 85.69 87 VAL A O 1
ATOM 656 N N . PHE A 1 88 ? 7.815 8.304 -9.223 1.00 89.31 88 PHE A N 1
ATOM 657 C CA . PHE A 1 88 ? 7.005 9.351 -9.823 1.00 89.31 88 PHE A CA 1
ATOM 658 C C . PHE A 1 88 ? 5.603 9.357 -9.204 1.00 89.31 88 PHE A C 1
ATOM 660 O O . PHE A 1 88 ? 4.998 8.293 -9.044 1.00 89.31 88 PHE A O 1
ATOM 667 N N . PRO A 1 89 ? 5.040 10.537 -8.889 1.00 91.12 89 PRO A N 1
ATOM 668 C CA . PRO A 1 89 ? 3.609 10.661 -8.654 1.00 91.12 89 PRO A CA 1
ATOM 669 C C . PRO A 1 89 ? 2.832 10.120 -9.859 1.00 91.12 89 PRO A C 1
ATOM 671 O O . PRO A 1 89 ? 3.242 10.332 -11.000 1.00 91.12 89 PRO A O 1
ATOM 674 N N . GLU A 1 90 ? 1.691 9.473 -9.620 1.00 91.25 90 GLU A N 1
ATOM 675 C CA . GLU A 1 90 ? 0.927 8.785 -10.672 1.00 91.25 90 GLU A CA 1
ATOM 676 C C . GLU A 1 90 ? 0.617 9.683 -11.878 1.00 91.25 90 GLU A C 1
ATOM 678 O O . GLU A 1 90 ? 0.811 9.273 -13.019 1.00 91.25 90 GLU A O 1
ATOM 683 N N . ALA A 1 91 ? 0.198 10.929 -11.639 1.00 92.81 91 ALA A N 1
ATOM 684 C CA . ALA A 1 91 ? -0.113 11.872 -12.713 1.00 92.81 91 ALA A CA 1
ATOM 685 C C . ALA A 1 91 ? 1.092 12.135 -13.636 1.00 92.81 91 ALA A C 1
ATOM 687 O O . ALA A 1 91 ? 0.936 12.218 -14.853 1.00 92.81 91 ALA A O 1
ATOM 688 N N . LEU A 1 92 ? 2.298 12.223 -13.067 1.00 93.81 92 LEU A N 1
ATOM 689 C CA . LEU A 1 92 ? 3.525 12.416 -13.834 1.00 93.81 92 LEU A CA 1
ATOM 690 C C . LEU A 1 92 ? 3.935 11.129 -14.558 1.00 93.81 92 LEU A C 1
ATOM 692 O O . LEU A 1 92 ? 4.321 11.187 -15.721 1.00 93.81 92 LEU A O 1
ATOM 696 N N . ALA A 1 93 ? 3.803 9.970 -13.909 1.00 93.94 93 ALA A N 1
ATOM 697 C CA . ALA A 1 93 ? 4.095 8.678 -14.526 1.00 93.94 93 ALA A CA 1
ATOM 698 C C . ALA A 1 93 ? 3.203 8.417 -15.755 1.00 93.94 93 ALA A C 1
ATOM 700 O O . ALA A 1 93 ? 3.701 8.005 -16.800 1.00 93.94 93 ALA A O 1
ATOM 701 N N . ARG A 1 94 ? 1.906 8.743 -15.669 1.00 95.56 94 ARG A N 1
ATOM 702 C CA . ARG A 1 94 ? 0.961 8.644 -16.796 1.00 95.56 94 ARG A CA 1
ATOM 703 C C . ARG A 1 94 ? 1.321 9.584 -17.944 1.00 95.56 94 ARG A C 1
ATOM 705 O O . ARG A 1 94 ? 1.324 9.171 -19.102 1.00 95.56 94 ARG A O 1
ATOM 712 N N . ALA A 1 95 ? 1.681 10.830 -17.627 1.00 96.69 95 ALA A N 1
ATOM 713 C CA . ALA A 1 95 ? 2.133 11.795 -18.628 1.00 96.69 95 ALA A CA 1
ATOM 714 C C . ALA A 1 95 ? 3.413 11.326 -19.344 1.00 96.69 95 ALA A C 1
ATOM 716 O O . ALA A 1 95 ? 3.503 11.422 -20.567 1.00 96.69 95 ALA A O 1
ATOM 717 N N . LEU A 1 96 ? 4.374 10.764 -18.600 1.00 96.19 96 LEU A N 1
ATOM 718 C CA . LEU A 1 96 ? 5.595 10.180 -19.161 1.00 96.19 96 LEU A CA 1
ATOM 719 C C . LEU A 1 96 ? 5.298 8.954 -20.031 1.00 96.19 96 LEU A C 1
ATOM 721 O O . LEU A 1 96 ? 5.829 8.862 -21.133 1.00 96.19 96 LEU A O 1
ATOM 725 N N . SER A 1 97 ? 4.426 8.046 -19.583 1.00 96.31 97 SER A N 1
ATOM 726 C CA . SER A 1 97 ? 4.011 6.876 -20.369 1.00 96.31 97 SER A CA 1
ATOM 727 C C . SER A 1 97 ? 3.404 7.287 -21.710 1.00 96.31 97 SER A C 1
ATOM 729 O O . SER A 1 97 ? 3.791 6.772 -22.764 1.00 96.31 97 SER A O 1
ATOM 731 N N . LYS A 1 98 ? 2.503 8.275 -21.683 1.00 97.25 98 LYS A N 1
ATOM 732 C CA . LYS A 1 98 ? 1.891 8.817 -22.895 1.00 97.25 98 LYS A CA 1
ATOM 733 C C . LYS A 1 98 ? 2.943 9.410 -23.826 1.00 97.25 98 LYS A C 1
ATOM 735 O O . LYS A 1 98 ? 2.964 9.073 -25.005 1.00 97.25 98 LYS A O 1
ATOM 740 N N . HIS A 1 99 ? 3.852 10.221 -23.287 1.00 97.50 99 HIS A N 1
ATOM 741 C CA . HIS A 1 99 ? 4.922 10.834 -24.068 1.00 97.50 99 HIS A CA 1
ATOM 742 C C . HIS A 1 99 ? 5.859 9.799 -24.713 1.00 97.50 99 HIS A C 1
ATOM 744 O O . HIS A 1 99 ? 6.175 9.920 -25.891 1.00 97.50 99 HIS A O 1
ATOM 750 N N . LEU A 1 100 ? 6.263 8.753 -23.981 1.00 96.50 100 LEU A N 1
ATOM 751 C CA . LEU A 1 100 ? 7.083 7.658 -24.519 1.00 96.50 100 LEU A CA 1
ATOM 752 C C . LEU A 1 100 ? 6.362 6.909 -25.646 1.00 96.50 100 LEU A C 1
ATOM 754 O O . LEU A 1 100 ? 6.976 6.544 -26.647 1.00 96.50 100 LEU A O 1
ATOM 758 N N . THR A 1 101 ? 5.049 6.720 -25.510 1.00 95.25 101 THR A N 1
ATOM 759 C CA . THR A 1 101 ? 4.232 6.098 -26.559 1.00 95.25 101 THR A CA 1
ATOM 760 C C . THR A 1 101 ? 4.177 6.973 -27.814 1.00 95.25 101 THR A C 1
ATOM 762 O O . THR A 1 101 ? 4.414 6.482 -28.914 1.00 95.25 101 THR A O 1
ATOM 765 N N . GLU A 1 102 ? 3.930 8.276 -27.662 1.00 96.06 102 GLU A N 1
ATOM 766 C CA . GLU A 1 102 ? 3.913 9.248 -28.768 1.00 96.06 102 GLU A CA 1
ATOM 767 C C . GLU A 1 102 ? 5.288 9.412 -29.437 1.00 96.06 102 GLU A C 1
ATOM 769 O O . GLU A 1 102 ? 5.366 9.644 -30.642 1.00 96.06 102 GLU A O 1
ATOM 774 N N . ALA A 1 103 ? 6.377 9.231 -28.683 1.00 97.00 103 ALA A N 1
ATOM 775 C CA . ALA A 1 103 ? 7.746 9.212 -29.199 1.00 97.00 103 ALA A CA 1
ATOM 776 C C . ALA A 1 103 ? 8.089 7.936 -29.996 1.00 97.00 103 ALA A C 1
ATOM 778 O O . ALA A 1 103 ? 9.190 7.828 -30.536 1.00 97.00 103 ALA A O 1
ATOM 779 N N . GLY A 1 104 ? 7.168 6.970 -30.081 1.00 94.81 104 GLY A N 1
ATOM 780 C CA . GLY A 1 104 ? 7.347 5.729 -30.830 1.00 94.81 104 GLY A CA 1
ATOM 781 C C . GLY A 1 104 ? 8.078 4.628 -30.061 1.00 94.81 104 GLY A C 1
ATOM 782 O O . GLY A 1 104 ? 8.560 3.680 -30.682 1.00 94.81 104 GLY A O 1
ATOM 783 N N . CYS A 1 105 ? 8.172 4.708 -28.727 1.00 93.62 105 CYS A N 1
ATOM 784 C CA . CYS A 1 105 ? 8.742 3.614 -27.945 1.00 93.62 105 CYS A CA 1
ATOM 785 C C . CYS A 1 105 ? 7.846 2.360 -28.043 1.00 93.62 105 CYS A C 1
ATOM 787 O O . CYS A 1 105 ? 6.635 2.434 -27.781 1.00 93.62 105 CYS A O 1
ATOM 789 N N . PRO A 1 106 ? 8.408 1.187 -28.395 1.00 91.25 106 PRO A N 1
ATOM 790 C CA . PRO A 1 106 ? 7.642 -0.054 -28.477 1.00 91.25 106 PRO A CA 1
ATOM 791 C C . PRO A 1 106 ? 7.091 -0.461 -27.100 1.00 91.25 106 PRO A C 1
ATOM 793 O O . PRO A 1 106 ? 7.575 0.032 -26.077 1.00 91.25 106 PRO A O 1
ATOM 796 N N . PRO A 1 107 ? 6.049 -1.311 -27.042 1.00 89.12 107 PRO A N 1
ATOM 797 C CA . PRO A 1 107 ? 5.506 -1.770 -25.773 1.00 89.12 107 PRO A CA 1
ATOM 798 C C . PRO A 1 107 ? 6.552 -2.564 -25.006 1.00 89.12 107 PRO A C 1
ATOM 800 O O . PRO A 1 107 ? 7.511 -3.073 -25.585 1.00 89.12 107 PRO A O 1
ATOM 803 N N . ILE A 1 108 ? 6.360 -2.661 -23.692 1.00 88.56 108 ILE A N 1
ATOM 804 C CA . ILE A 1 108 ? 7.207 -3.516 -22.868 1.00 88.56 108 ILE A CA 1
ATOM 805 C C . ILE A 1 108 ? 6.982 -4.955 -23.325 1.00 88.56 108 ILE A C 1
ATOM 807 O O . ILE A 1 108 ? 5.894 -5.499 -23.149 1.00 88.56 108 ILE A O 1
ATOM 811 N N . ASP A 1 109 ? 8.019 -5.557 -23.894 1.00 89.50 109 ASP A N 1
ATOM 812 C CA . ASP A 1 109 ? 8.048 -6.973 -24.221 1.00 89.50 109 ASP A CA 1
ATOM 813 C C . ASP A 1 109 ? 8.805 -7.720 -23.104 1.00 89.50 109 ASP A C 1
ATOM 815 O O . ASP A 1 109 ? 10.002 -7.484 -22.903 1.00 89.50 109 ASP A O 1
ATOM 819 N N . PRO A 1 110 ? 8.132 -8.602 -22.341 1.00 85.69 110 PRO A N 1
ATOM 820 C CA . PRO A 1 110 ? 8.766 -9.364 -21.267 1.00 85.69 110 PRO A CA 1
ATOM 821 C C . PRO A 1 110 ? 9.886 -10.290 -21.748 1.00 85.69 110 PRO A C 1
ATOM 823 O O . PRO A 1 110 ? 10.777 -10.604 -20.966 1.00 85.69 110 PRO A O 1
ATOM 826 N N . SER A 1 111 ? 9.862 -10.722 -23.015 1.00 88.81 111 SER A N 1
ATOM 827 C CA . SER A 1 111 ? 10.833 -11.683 -23.555 1.00 88.81 111 SER A CA 1
ATOM 828 C C . SER A 1 111 ? 12.236 -11.096 -23.729 1.00 88.81 111 SER A C 1
ATOM 830 O O . SER A 1 111 ? 13.224 -11.826 -23.675 1.00 88.81 111 SER A O 1
ATOM 832 N N . ILE A 1 112 ? 12.333 -9.773 -23.892 1.00 91.88 112 ILE A N 1
ATOM 833 C CA . ILE A 1 112 ? 13.601 -9.041 -24.035 1.00 91.88 112 ILE A CA 1
ATOM 834 C C . ILE A 1 112 ? 14.033 -8.345 -22.738 1.00 91.88 112 ILE A C 1
ATOM 836 O O . ILE A 1 112 ? 15.103 -7.732 -22.683 1.00 91.88 112 ILE A O 1
ATOM 840 N N . ALA A 1 113 ? 13.201 -8.387 -21.695 1.00 90.25 113 ALA A N 1
ATOM 841 C CA . ALA A 1 113 ? 13.470 -7.702 -20.441 1.00 90.25 113 ALA A CA 1
ATOM 842 C C . ALA A 1 113 ? 14.624 -8.380 -19.684 1.00 90.25 113 ALA A C 1
ATOM 844 O O . ALA A 1 113 ? 14.577 -9.559 -19.357 1.00 90.25 113 ALA A O 1
ATOM 845 N N . THR A 1 114 ? 15.663 -7.614 -19.346 1.00 92.31 114 THR A N 1
ATOM 846 C CA . THR A 1 114 ? 16.814 -8.117 -18.568 1.00 92.31 114 THR A CA 1
ATOM 847 C C . THR A 1 114 ? 16.586 -8.066 -17.057 1.00 92.31 114 THR A C 1
ATOM 849 O O . THR A 1 114 ? 17.319 -8.686 -16.285 1.00 92.31 114 THR A O 1
ATOM 852 N N . LYS A 1 115 ? 15.583 -7.299 -16.618 1.00 91.25 115 LYS A N 1
ATOM 853 C CA . LYS A 1 115 ? 15.257 -7.073 -15.211 1.00 91.25 115 LYS A CA 1
ATOM 854 C C . LYS A 1 115 ? 13.758 -7.189 -14.990 1.00 91.25 115 LYS A C 1
ATOM 856 O O . LYS A 1 115 ? 12.972 -6.720 -15.811 1.00 91.25 115 LYS A O 1
ATOM 861 N N . LYS A 1 116 ? 13.381 -7.728 -13.835 1.00 91.50 116 LYS A N 1
ATOM 862 C CA . LYS A 1 116 ? 12.012 -7.725 -13.324 1.00 91.50 116 LYS A CA 1
ATOM 863 C C . LYS A 1 116 ? 11.904 -6.815 -12.109 1.00 91.50 116 LYS A C 1
ATOM 865 O O . LYS A 1 116 ? 12.856 -6.620 -11.351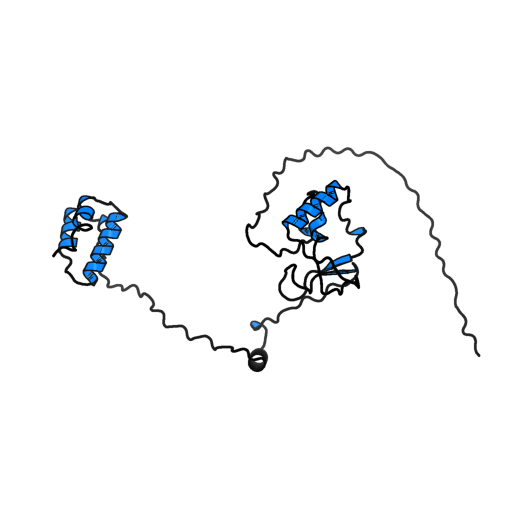 1.00 91.50 116 LYS A O 1
ATOM 870 N N . LEU A 1 117 ? 10.722 -6.254 -11.925 1.00 90.38 117 LEU A N 1
ATOM 871 C CA . LEU A 1 117 ? 10.384 -5.548 -10.708 1.00 90.38 117 LEU A CA 1
ATOM 872 C C . LEU A 1 117 ? 9.997 -6.566 -9.630 1.00 90.38 117 LEU A C 1
ATOM 874 O O . LEU A 1 117 ? 9.007 -7.280 -9.765 1.00 90.38 117 LEU A O 1
ATOM 878 N N . ARG A 1 118 ? 10.718 -6.542 -8.518 1.00 90.81 118 ARG A N 1
ATOM 879 C CA . ARG A 1 118 ? 10.393 -7.244 -7.283 1.00 90.81 118 ARG A CA 1
ATOM 880 C C . ARG A 1 118 ? 9.646 -6.316 -6.329 1.00 90.81 118 ARG A C 1
ATOM 882 O O . ARG A 1 118 ? 10.153 -5.259 -5.951 1.00 90.81 118 ARG A O 1
ATOM 889 N N . ALA A 1 119 ? 8.447 -6.713 -5.915 1.00 89.81 119 ALA A N 1
ATOM 890 C CA . ALA A 1 119 ? 7.704 -6.005 -4.876 1.00 89.81 119 ALA A CA 1
ATOM 891 C C . ALA A 1 119 ? 8.421 -6.112 -3.511 1.00 89.81 119 ALA A C 1
ATOM 893 O O . ALA A 1 119 ? 9.215 -7.032 -3.299 1.00 89.81 119 ALA A O 1
ATOM 894 N N . PRO A 1 120 ? 8.166 -5.194 -2.563 1.00 89.94 120 PRO A N 1
ATOM 895 C CA . PRO A 1 120 ? 8.714 -5.307 -1.218 1.00 89.94 120 PRO A CA 1
ATOM 896 C C . PRO A 1 120 ? 8.314 -6.635 -0.562 1.00 89.94 120 PRO A C 1
ATOM 898 O O . PRO A 1 120 ? 7.137 -6.898 -0.356 1.00 89.94 120 PRO A O 1
ATOM 901 N N . TYR A 1 121 ? 9.278 -7.475 -0.190 1.00 90.00 121 TYR A N 1
ATOM 902 C CA . TYR A 1 121 ? 8.990 -8.781 0.429 1.00 90.00 121 TYR A CA 1
ATOM 903 C C . TYR A 1 121 ? 8.627 -8.685 1.924 1.00 90.00 121 TYR A C 1
ATOM 905 O O . TYR A 1 121 ? 8.150 -9.646 2.526 1.00 90.00 121 TYR A O 1
ATOM 913 N N . ARG A 1 122 ? 8.868 -7.523 2.546 1.00 88.75 122 ARG A N 1
ATOM 914 C CA . ARG A 1 122 ? 8.579 -7.241 3.957 1.00 88.75 122 ARG A CA 1
ATOM 915 C C . ARG A 1 122 ? 8.050 -5.819 4.126 1.00 88.75 122 ARG A C 1
ATOM 917 O O . ARG A 1 122 ? 8.505 -4.897 3.449 1.00 88.75 122 ARG A O 1
ATOM 924 N N . GLY A 1 123 ? 7.160 -5.644 5.101 1.00 88.56 123 GLY A N 1
ATOM 925 C CA . GLY A 1 123 ? 6.583 -4.350 5.462 1.00 88.56 123 GLY A CA 1
ATOM 926 C C . GLY A 1 123 ? 5.389 -3.978 4.587 1.00 88.56 123 GLY A C 1
ATOM 927 O O . GLY A 1 123 ? 4.762 -4.840 3.972 1.00 88.56 123 GLY A O 1
ATOM 928 N N . GLU A 1 124 ? 5.069 -2.687 4.553 1.00 88.25 124 GLU A N 1
ATOM 929 C CA . GLU A 1 124 ? 3.938 -2.167 3.786 1.00 88.25 124 GLU A CA 1
ATOM 930 C C . GLU A 1 124 ? 4.169 -2.303 2.275 1.00 88.25 124 GLU A C 1
ATOM 932 O O . GLU A 1 124 ? 5.252 -2.006 1.759 1.00 88.25 124 GLU A O 1
ATOM 937 N N . GLN A 1 125 ? 3.138 -2.741 1.550 1.00 88.62 125 GLN A N 1
ATOM 938 C CA . GLN A 1 125 ? 3.160 -2.896 0.093 1.00 88.62 125 GLN A CA 1
ATOM 939 C C . GLN A 1 125 ? 2.947 -1.544 -0.602 1.00 88.62 125 GLN A C 1
ATOM 941 O O . GLN A 1 125 ? 1.914 -1.309 -1.223 1.00 88.62 125 GLN A O 1
ATOM 946 N N . HIS A 1 126 ? 3.921 -0.641 -0.477 1.00 88.38 126 HIS A N 1
ATOM 947 C CA . HIS A 1 126 ? 3.875 0.691 -1.081 1.00 88.38 126 HIS A CA 1
ATOM 948 C C . HIS A 1 126 ? 5.167 1.032 -1.842 1.00 88.38 126 HIS A C 1
ATOM 950 O O . HIS A 1 126 ? 6.257 0.554 -1.516 1.00 88.38 126 HIS A O 1
ATOM 956 N N . VAL A 1 127 ? 5.081 1.949 -2.807 1.00 86.12 127 VAL A N 1
ATOM 957 C CA . VAL A 1 127 ? 6.216 2.409 -3.642 1.00 86.12 127 VAL A CA 1
ATOM 958 C C . VAL A 1 127 ? 7.382 3.048 -2.873 1.00 86.12 127 VAL A C 1
ATOM 960 O O . VAL A 1 127 ? 8.510 3.048 -3.351 1.00 86.12 127 VAL A O 1
ATOM 963 N N . LEU A 1 128 ? 7.145 3.579 -1.670 1.00 85.94 128 LEU A N 1
ATOM 964 C CA . LEU A 1 128 ? 8.195 4.169 -0.826 1.00 85.94 128 LEU A CA 1
ATOM 965 C C . LEU A 1 128 ? 8.979 3.122 -0.015 1.00 85.94 128 LEU A C 1
ATOM 967 O O . LEU A 1 128 ? 9.854 3.473 0.773 1.00 85.94 128 LEU A O 1
ATOM 971 N N . ASN A 1 129 ? 8.654 1.833 -0.154 1.00 88.31 129 ASN A N 1
ATOM 972 C CA . ASN A 1 129 ? 9.265 0.788 0.652 1.00 88.31 129 ASN A CA 1
ATOM 973 C C . ASN A 1 129 ? 10.562 0.391 -0.045 1.00 88.31 129 ASN A C 1
ATOM 975 O O . ASN A 1 129 ? 10.542 -0.199 -1.125 1.00 88.31 129 ASN A O 1
ATOM 979 N N . GLY A 1 130 ? 11.694 0.713 0.584 1.00 85.56 130 GLY A N 1
ATOM 980 C CA . GLY A 1 130 ? 13.027 0.486 0.023 1.00 85.56 130 GLY A CA 1
ATOM 981 C C . GLY A 1 130 ? 13.382 -0.983 -0.231 1.00 85.56 130 GLY A C 1
ATOM 982 O O . GLY A 1 130 ? 14.437 -1.248 -0.804 1.00 85.56 130 GLY A O 1
ATOM 983 N N . MET A 1 131 ? 12.531 -1.927 0.185 1.00 88.12 131 MET A N 1
ATOM 984 C CA . MET A 1 131 ? 12.694 -3.359 -0.077 1.00 88.12 131 MET A CA 1
ATOM 985 C C . MET A 1 131 ? 12.180 -3.803 -1.451 1.00 88.12 131 MET A C 1
ATOM 987 O O . MET A 1 131 ? 12.567 -4.878 -1.905 1.00 88.12 131 MET A O 1
ATOM 991 N N . GLY A 1 132 ? 11.335 -3.014 -2.124 1.00 88.38 132 GLY A N 1
ATOM 992 C CA . GLY A 1 132 ? 10.944 -3.280 -3.515 1.00 88.38 132 GLY A CA 1
ATOM 993 C C . GLY A 1 132 ? 11.994 -2.752 -4.487 1.00 88.38 132 GLY A C 1
ATOM 994 O O . GLY A 1 132 ? 12.637 -1.756 -4.176 1.00 88.38 132 GLY A O 1
ATOM 995 N N . GLY A 1 133 ? 12.201 -3.372 -5.653 1.00 90.25 133 GLY A N 1
ATOM 996 C CA . GLY A 1 133 ? 13.186 -2.915 -6.639 1.00 90.25 133 GLY A CA 1
ATOM 997 C C . GLY A 1 133 ? 13.369 -3.745 -7.895 1.00 90.25 133 GLY A C 1
ATOM 998 O O . GLY A 1 133 ? 12.746 -4.780 -8.055 1.00 90.25 133 GLY A O 1
ATOM 999 N N . TRP A 1 134 ? 14.250 -3.278 -8.778 1.00 90.12 134 TRP A N 1
ATOM 1000 C CA . TRP A 1 134 ? 14.606 -3.982 -10.010 1.00 90.12 134 TRP A CA 1
ATOM 1001 C C . TRP A 1 134 ? 15.716 -4.997 -9.759 1.00 90.12 134 TRP A C 1
ATOM 1003 O O . TRP A 1 134 ? 16.799 -4.627 -9.303 1.00 90.12 134 TRP A O 1
ATOM 1013 N N . VAL A 1 135 ? 15.452 -6.253 -10.099 1.00 91.12 135 VAL A N 1
ATOM 1014 C CA . VAL A 1 135 ? 16.386 -7.383 -10.002 1.00 91.12 135 VAL A CA 1
ATOM 1015 C C . VAL A 1 135 ? 16.560 -8.039 -11.372 1.00 91.12 135 VAL A C 1
ATOM 1017 O O . VAL A 1 135 ? 15.685 -7.864 -12.223 1.00 91.12 135 VAL A O 1
ATOM 1020 N N . PRO A 1 136 ? 17.666 -8.756 -11.640 1.00 92.62 136 PRO A N 1
ATOM 1021 C CA . PRO A 1 136 ? 17.784 -9.611 -12.818 1.00 92.62 136 PRO A CA 1
ATOM 1022 C C . PRO A 1 136 ? 16.577 -10.545 -12.959 1.00 92.62 136 PRO A C 1
ATOM 1024 O O . PRO A 1 136 ? 16.001 -10.977 -11.961 1.00 92.62 136 PRO A O 1
ATOM 1027 N N . ILE A 1 137 ? 16.181 -10.839 -14.198 1.00 92.06 137 ILE A N 1
ATOM 1028 C CA . ILE A 1 137 ? 14.985 -11.652 -14.470 1.00 92.06 137 ILE A CA 1
ATOM 1029 C C . ILE A 1 137 ? 15.064 -13.055 -13.844 1.00 92.06 137 ILE A C 1
ATOM 1031 O O . ILE A 1 137 ? 14.065 -13.535 -13.312 1.00 92.06 137 ILE A O 1
ATOM 1035 N N . ASP A 1 138 ? 16.265 -13.638 -13.820 1.00 93.25 138 ASP A N 1
ATOM 1036 C CA . ASP A 1 138 ? 16.545 -14.972 -13.279 1.00 93.25 138 ASP A CA 1
ATOM 1037 C C . ASP A 1 138 ? 16.733 -14.993 -11.751 1.00 93.25 138 ASP A C 1
ATOM 1039 O O . ASP A 1 138 ? 16.933 -16.058 -11.170 1.00 93.25 138 ASP A O 1
ATOM 1043 N N . GLU A 1 139 ? 16.704 -13.834 -11.077 1.00 92.00 139 GLU A N 1
ATOM 1044 C CA . GLU A 1 139 ? 16.829 -13.791 -9.617 1.00 92.00 139 GLU A CA 1
ATOM 1045 C C . GLU A 1 139 ? 15.566 -14.379 -8.972 1.00 92.00 139 GLU A C 1
ATOM 1047 O O . GLU A 1 139 ? 14.443 -13.937 -9.243 1.00 92.00 139 GLU A O 1
ATOM 1052 N N . GLU A 1 140 ? 15.747 -15.382 -8.114 1.00 91.62 140 GLU A N 1
ATOM 1053 C CA . GLU A 1 140 ? 14.646 -16.023 -7.399 1.00 91.62 140 GLU A CA 1
ATOM 1054 C C . GLU A 1 140 ? 13.952 -15.023 -6.464 1.00 91.62 140 GLU A C 1
ATOM 1056 O O . GLU A 1 140 ? 14.582 -14.158 -5.841 1.00 91.62 140 GLU A O 1
ATOM 1061 N N . ASP A 1 141 ? 12.623 -15.108 -6.394 1.00 89.31 141 ASP A N 1
ATOM 1062 C CA . ASP A 1 141 ? 11.869 -14.259 -5.483 1.00 89.31 141 ASP A CA 1
ATOM 1063 C C . ASP A 1 141 ? 12.103 -14.726 -4.036 1.00 89.31 141 ASP A C 1
ATOM 1065 O O . ASP A 1 141 ? 12.094 -15.925 -3.761 1.00 89.31 141 ASP A O 1
ATOM 1069 N N . PRO A 1 142 ? 12.345 -13.799 -3.092 1.00 88.44 142 PRO A N 1
ATOM 1070 C CA . PRO A 1 142 ? 12.623 -14.153 -1.711 1.00 88.44 142 PRO A CA 1
ATOM 1071 C C . PRO A 1 142 ? 11.415 -14.855 -1.098 1.00 88.44 142 PRO A C 1
ATOM 1073 O O . PRO A 1 142 ? 10.268 -14.488 -1.371 1.00 88.44 142 PRO A O 1
ATOM 1076 N N . GLU A 1 143 ? 11.683 -15.815 -0.213 1.00 88.81 143 GLU A N 1
ATOM 1077 C CA . GLU A 1 143 ? 10.624 -16.523 0.496 1.00 88.81 143 GLU A CA 1
ATOM 1078 C C . GLU A 1 143 ? 9.673 -15.529 1.189 1.00 88.81 143 GLU A C 1
ATOM 1080 O O . GLU A 1 143 ? 10.129 -14.624 1.908 1.00 88.81 143 GLU A O 1
ATOM 1085 N N . PRO A 1 144 ? 8.348 -15.674 0.990 1.00 83.50 144 PRO A N 1
ATOM 1086 C CA . PRO A 1 144 ? 7.371 -14.838 1.661 1.00 83.50 144 PRO A CA 1
ATOM 1087 C C . PRO A 1 144 ? 7.569 -14.892 3.172 1.00 83.50 144 PRO A C 1
ATOM 1089 O O . PRO A 1 144 ? 7.602 -15.960 3.783 1.00 83.50 144 PRO A O 1
ATOM 1092 N N . VAL A 1 145 ? 7.669 -13.721 3.800 1.00 86.88 145 VAL A N 1
ATOM 1093 C CA . VAL A 1 145 ? 7.780 -13.650 5.256 1.00 86.88 145 VAL A CA 1
ATOM 1094 C C . VAL A 1 145 ? 6.416 -13.978 5.853 1.00 86.88 145 VAL A C 1
ATOM 1096 O O . VAL A 1 145 ? 5.530 -13.126 5.912 1.00 86.88 145 VAL A O 1
ATOM 1099 N N . VAL A 1 146 ? 6.251 -15.216 6.310 1.00 85.25 146 VAL A N 1
ATOM 1100 C CA . VAL A 1 146 ? 5.052 -15.641 7.033 1.00 85.25 146 VAL A CA 1
ATOM 1101 C C . VAL A 1 146 ? 5.126 -15.095 8.455 1.00 85.25 146 VAL A C 1
ATOM 1103 O O . VAL A 1 146 ? 6.010 -15.452 9.238 1.00 85.25 146 VAL A O 1
ATOM 1106 N N . ILE A 1 147 ? 4.197 -14.201 8.791 1.00 86.25 147 ILE A N 1
ATOM 1107 C CA . ILE A 1 147 ? 3.996 -13.781 10.178 1.00 86.25 147 ILE A CA 1
ATOM 1108 C C . ILE A 1 147 ? 3.421 -14.986 10.923 1.00 86.25 147 ILE A C 1
ATOM 1110 O O . ILE A 1 147 ? 2.410 -15.547 10.506 1.00 86.25 147 ILE A O 1
ATOM 1114 N N . GLN A 1 148 ? 4.083 -15.396 12.004 1.00 88.12 148 GLN A N 1
ATOM 1115 C CA . GLN A 1 148 ? 3.605 -16.498 12.836 1.00 88.12 148 GLN A CA 1
ATOM 1116 C C . GLN A 1 148 ? 2.227 -16.154 13.401 1.00 88.12 148 GLN A C 1
ATOM 1118 O O . GLN A 1 148 ? 2.067 -15.102 14.019 1.00 88.12 148 GLN A O 1
ATOM 1123 N N . ASP A 1 149 ? 1.252 -17.041 13.203 1.00 91.12 149 ASP A N 1
ATOM 1124 C CA . ASP A 1 149 ? -0.063 -16.904 13.822 1.00 91.12 149 ASP A CA 1
ATOM 1125 C C . ASP A 1 149 ? 0.047 -17.236 15.319 1.00 91.12 149 ASP A C 1
ATOM 1127 O O . ASP A 1 149 ? 0.327 -18.396 15.653 1.00 91.12 149 ASP A O 1
ATOM 1131 N N . PRO A 1 150 ? -0.208 -16.280 16.234 1.00 88.94 150 PRO A N 1
ATOM 1132 C CA . PRO A 1 150 ? -0.158 -16.545 17.665 1.00 88.94 150 PRO A CA 1
ATOM 1133 C C . PRO A 1 150 ? -1.101 -17.673 18.094 1.00 88.94 150 PRO A C 1
ATOM 1135 O O . PRO A 1 150 ? -0.820 -18.356 19.073 1.00 88.94 150 PRO A O 1
ATOM 1138 N N . MET A 1 151 ? -2.212 -17.897 17.385 1.00 90.94 151 MET A N 1
ATOM 1139 C CA . MET A 1 151 ? -3.176 -18.948 17.729 1.00 90.94 151 MET A CA 1
ATOM 1140 C C . MET A 1 151 ? -2.666 -20.353 17.414 1.00 90.94 151 MET A C 1
ATOM 1142 O O . MET A 1 151 ? -3.075 -21.305 18.076 1.00 90.94 151 MET A O 1
ATOM 1146 N N . SER A 1 152 ? -1.745 -20.482 16.459 1.00 93.69 152 SER A N 1
ATOM 1147 C CA . SER A 1 152 ? -1.100 -21.760 16.139 1.00 93.69 152 SER A CA 1
ATOM 1148 C C . SER A 1 152 ? -0.003 -22.156 17.137 1.00 93.69 152 SER A C 1
ATOM 1150 O O . SER A 1 152 ? 0.439 -23.303 17.150 1.00 93.69 152 SER A O 1
ATOM 1152 N N . MET A 1 153 ? 0.437 -21.220 17.983 1.00 94.19 153 MET A N 1
ATOM 1153 C CA . MET A 1 153 ? 1.534 -21.420 18.927 1.00 94.19 153 MET A CA 1
ATOM 1154 C C . MET A 1 153 ? 1.056 -22.015 20.250 1.00 94.19 153 MET A C 1
ATOM 1156 O O . MET A 1 153 ? -0.045 -21.743 20.736 1.00 94.19 153 MET A O 1
ATOM 1160 N N . THR A 1 154 ? 1.928 -22.777 20.906 1.00 96.50 154 THR A N 1
ATOM 1161 C CA . THR A 1 154 ? 1.656 -23.268 22.259 1.00 96.50 154 THR A CA 1
ATOM 1162 C C . THR A 1 154 ? 1.611 -22.111 23.264 1.00 96.50 154 THR A C 1
ATOM 1164 O O . THR A 1 154 ? 2.223 -21.056 23.079 1.00 96.50 154 THR A O 1
ATOM 1167 N N . ASN A 1 155 ? 0.929 -22.311 24.397 1.00 94.38 155 ASN A N 1
ATOM 1168 C CA . ASN A 1 155 ? 0.863 -21.309 25.473 1.00 94.38 155 ASN A CA 1
ATOM 1169 C C . ASN A 1 155 ? 2.251 -20.846 25.942 1.00 94.38 155 ASN A C 1
ATOM 1171 O O . ASN A 1 155 ? 2.444 -19.665 26.222 1.00 94.38 155 ASN A O 1
ATOM 1175 N N . ARG A 1 156 ? 3.225 -21.763 26.001 1.00 94.62 156 ARG A N 1
ATOM 1176 C CA . ARG A 1 156 ? 4.591 -21.456 26.438 1.00 94.62 156 ARG A CA 1
ATOM 1177 C C . ARG A 1 156 ? 5.330 -20.577 25.433 1.00 94.62 156 ARG A C 1
ATOM 1179 O O . ARG A 1 156 ? 6.017 -19.646 25.837 1.00 94.62 156 ARG A O 1
ATOM 1186 N N . GLU A 1 157 ? 5.185 -20.852 24.142 1.00 94.50 157 GLU A N 1
ATOM 1187 C CA . GLU A 1 157 ? 5.822 -20.051 23.093 1.00 94.50 157 GLU A CA 1
ATOM 1188 C C . GLU A 1 157 ? 5.204 -18.655 23.003 1.00 94.50 157 GLU A C 1
ATOM 1190 O O . GLU A 1 157 ? 5.937 -17.673 22.893 1.00 94.50 157 GLU A O 1
ATOM 1195 N N . ARG A 1 158 ? 3.875 -18.546 23.141 1.00 94.19 158 ARG A N 1
ATOM 1196 C CA . ARG A 1 158 ? 3.197 -17.248 23.256 1.00 94.19 158 ARG A CA 1
ATOM 1197 C C . ARG A 1 158 ? 3.717 -16.444 24.440 1.00 94.19 158 ARG A C 1
ATOM 1199 O O . ARG A 1 158 ? 4.047 -15.272 24.285 1.00 94.19 158 ARG A O 1
ATOM 1206 N N . GLN A 1 159 ? 3.843 -17.075 25.608 1.00 92.31 159 GLN A N 1
ATOM 1207 C CA . GLN A 1 159 ? 4.376 -16.411 26.795 1.00 92.31 159 GLN A CA 1
ATOM 1208 C C . GLN A 1 159 ? 5.819 -15.934 26.576 1.00 92.31 159 GLN A C 1
ATOM 1210 O O . GLN A 1 159 ? 6.141 -14.796 26.909 1.00 92.31 159 GLN A O 1
ATOM 1215 N N . ALA A 1 160 ? 6.661 -16.752 25.937 1.00 94.31 160 ALA A N 1
ATOM 1216 C CA . ALA A 1 160 ? 8.029 -16.372 25.590 1.00 94.31 160 ALA A CA 1
ATOM 1217 C C . ALA A 1 160 ? 8.082 -15.194 24.595 1.00 94.31 160 ALA A C 1
ATOM 1219 O O . ALA A 1 160 ? 8.918 -14.300 24.739 1.00 94.31 160 ALA A O 1
ATOM 1220 N N . GLN A 1 161 ? 7.177 -15.142 23.609 1.00 94.06 161 GLN A N 1
ATOM 1221 C CA . GLN A 1 161 ? 7.052 -13.983 22.719 1.00 94.06 161 GLN A CA 1
ATOM 1222 C C . GLN A 1 161 ? 6.638 -12.720 23.485 1.00 94.06 161 GLN A C 1
ATOM 1224 O O . GLN A 1 161 ? 7.263 -11.675 23.311 1.00 94.06 161 GLN A O 1
ATOM 1229 N N . LEU A 1 162 ? 5.641 -12.814 24.373 1.00 92.38 162 LEU A N 1
ATOM 1230 C CA . LEU A 1 162 ? 5.198 -11.700 25.219 1.00 92.38 162 LEU A CA 1
ATOM 1231 C C . LEU A 1 162 ? 6.321 -11.188 26.129 1.00 92.38 162 LEU A C 1
ATOM 1233 O O . LEU A 1 162 ? 6.511 -9.979 26.246 1.00 92.38 162 LEU A O 1
ATOM 1237 N N . GLU A 1 163 ? 7.102 -12.080 26.739 1.00 92.25 163 GLU A N 1
ATOM 1238 C CA . GLU A 1 163 ? 8.280 -11.717 27.534 1.00 92.25 163 GLU A CA 1
ATOM 1239 C C . GLU A 1 163 ? 9.337 -11.003 26.691 1.00 92.25 163 GLU A C 1
ATOM 1241 O O . GLU A 1 163 ? 9.881 -9.984 27.120 1.00 92.25 163 GLU A O 1
ATOM 1246 N N . ARG A 1 164 ? 9.578 -11.465 25.458 1.00 93.31 164 ARG A N 1
ATOM 1247 C CA . ARG A 1 164 ? 10.490 -10.793 24.526 1.00 93.31 164 ARG A CA 1
ATOM 1248 C C . ARG A 1 164 ? 9.992 -9.394 24.160 1.00 93.31 164 ARG A C 1
ATOM 1250 O O . ARG A 1 164 ? 10.792 -8.462 24.119 1.00 93.31 164 ARG A O 1
ATOM 1257 N N . TYR A 1 165 ? 8.689 -9.221 23.935 1.00 92.94 165 TYR A N 1
ATOM 1258 C CA . TYR A 1 165 ? 8.093 -7.903 23.701 1.00 92.94 165 TYR A CA 1
ATOM 1259 C C . TYR A 1 165 ? 8.220 -6.992 24.928 1.00 92.94 165 TYR A C 1
ATOM 1261 O O . TYR A 1 165 ? 8.613 -5.835 24.787 1.00 92.94 165 TYR A O 1
ATOM 1269 N N . ARG A 1 166 ? 7.990 -7.512 26.139 1.00 90.50 166 ARG A N 1
ATOM 1270 C CA . ARG A 1 166 ? 8.216 -6.767 27.390 1.00 90.50 166 ARG A CA 1
ATOM 1271 C C . ARG A 1 166 ? 9.679 -6.344 27.539 1.00 90.50 166 ARG A C 1
ATOM 1273 O O . ARG A 1 166 ? 9.940 -5.195 27.879 1.00 90.50 166 ARG A O 1
ATOM 1280 N N . TYR A 1 167 ? 10.627 -7.230 27.224 1.00 93.19 167 TYR A N 1
ATOM 1281 C CA . TYR A 1 167 ? 12.063 -6.926 27.247 1.00 93.19 167 TYR A CA 1
ATOM 1282 C C . TYR A 1 167 ? 12.450 -5.842 26.231 1.00 93.19 167 TYR A C 1
ATOM 1284 O O . TYR A 1 167 ? 13.268 -4.977 26.529 1.00 93.19 167 TYR A O 1
ATOM 1292 N N . MET A 1 168 ? 11.815 -5.835 25.056 1.00 94.00 168 MET A N 1
ATOM 1293 C CA . MET A 1 168 ? 11.961 -4.772 24.052 1.00 94.00 168 MET A CA 1
ATOM 1294 C C . MET A 1 168 ? 11.280 -3.446 24.455 1.00 94.00 168 MET A C 1
ATOM 1296 O O . MET A 1 168 ? 11.349 -2.476 23.705 1.00 94.00 168 MET A O 1
ATOM 1300 N N . GLY A 1 169 ? 10.641 -3.379 25.629 1.00 89.88 169 GLY A N 1
ATOM 1301 C CA . GLY A 1 169 ? 10.019 -2.168 26.166 1.00 89.88 169 GLY A CA 1
ATOM 1302 C C . GLY A 1 169 ? 8.567 -1.945 25.735 1.00 89.88 169 GLY A C 1
ATOM 1303 O O . GLY A 1 169 ? 8.004 -0.890 26.033 1.00 89.88 169 GLY A O 1
ATOM 1304 N N . TYR A 1 170 ? 7.932 -2.913 25.065 1.00 89.06 170 TYR A N 1
ATOM 1305 C CA . TYR A 1 170 ? 6.516 -2.813 24.712 1.00 89.06 170 TYR A CA 1
ATOM 1306 C C . TYR A 1 170 ? 5.639 -2.983 25.960 1.00 89.06 170 TYR A C 1
ATOM 1308 O O . TYR A 1 170 ? 5.710 -3.991 26.667 1.00 89.06 170 TYR A O 1
ATOM 1316 N N . ARG A 1 171 ? 4.772 -1.997 26.217 1.00 84.50 171 ARG A N 1
ATOM 1317 C CA . ARG A 1 171 ? 3.764 -2.057 27.283 1.00 84.50 171 ARG A CA 1
ATOM 1318 C C . ARG A 1 171 ? 2.532 -2.791 26.770 1.00 84.50 171 ARG A C 1
ATOM 1320 O O . ARG A 1 171 ? 1.651 -2.193 26.162 1.00 84.50 171 ARG A O 1
ATOM 1327 N N . ILE A 1 172 ? 2.503 -4.098 26.991 1.00 78.25 172 ILE A N 1
ATOM 1328 C CA . ILE A 1 172 ? 1.326 -4.922 26.717 1.00 78.25 172 ILE A CA 1
ATOM 1329 C C . ILE A 1 172 ? 0.427 -4.811 27.945 1.00 78.25 172 ILE A C 1
ATOM 1331 O O . ILE A 1 172 ? 0.666 -5.482 28.950 1.00 78.25 172 ILE A O 1
ATOM 1335 N N . A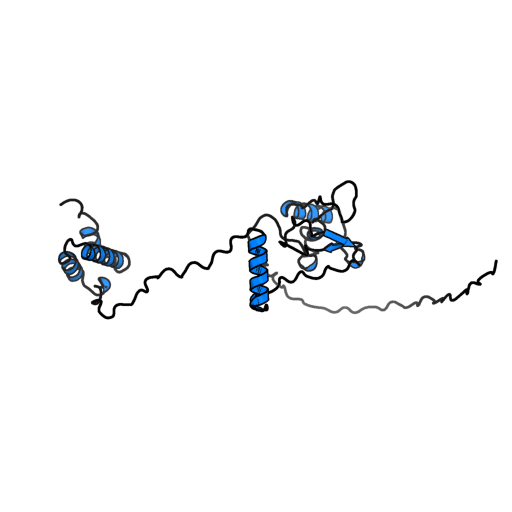SN A 1 173 ? -0.544 -3.902 27.883 1.00 77.62 173 ASN A N 1
ATOM 1336 C CA . ASN A 1 173 ? -1.562 -3.790 28.918 1.00 77.62 173 ASN A CA 1
ATOM 1337 C C . ASN A 1 173 ? -2.438 -5.044 28.880 1.00 77.62 173 ASN A C 1
ATOM 1339 O O . ASN A 1 173 ? -2.767 -5.544 27.802 1.00 77.62 173 ASN A O 1
ATOM 1343 N N . GLU A 1 174 ? -2.811 -5.544 30.052 1.00 74.31 174 GLU A N 1
ATOM 1344 C CA . GLU A 1 174 ? -3.878 -6.533 30.139 1.00 74.31 174 GLU A CA 1
ATOM 1345 C C . GLU A 1 174 ? -5.158 -5.927 29.544 1.00 74.31 174 GLU A C 1
ATOM 1347 O O . GLU A 1 174 ? -5.354 -4.709 29.655 1.00 74.31 174 GLU A O 1
ATOM 1352 N N . PRO A 1 175 ? -5.994 -6.728 28.857 1.00 72.38 175 PRO A N 1
ATOM 1353 C CA . PRO A 1 175 ? -7.258 -6.232 28.334 1.00 72.38 175 PRO A CA 1
ATOM 1354 C C . PRO A 1 175 ? -8.034 -5.579 29.480 1.00 72.38 175 PRO A C 1
ATOM 1356 O O . PRO A 1 175 ? -8.230 -6.196 30.528 1.00 72.38 175 PRO A O 1
ATOM 1359 N N . GLU A 1 176 ? -8.407 -4.307 29.300 1.00 72.25 176 GLU A N 1
ATOM 1360 C CA . GLU A 1 176 ? -9.194 -3.576 30.294 1.00 72.25 176 GLU A CA 1
ATOM 1361 C C . GLU A 1 176 ? -10.462 -4.405 30.555 1.00 72.25 176 GLU A C 1
ATOM 1363 O O . GLU A 1 176 ? -11.093 -4.841 29.585 1.00 72.25 176 GLU A O 1
ATOM 1368 N N . PRO A 1 177 ? -10.809 -4.699 31.823 1.00 75.31 177 PRO A N 1
ATOM 1369 C CA . PRO A 1 177 ? -11.999 -5.482 32.116 1.00 75.31 177 PRO A CA 1
ATOM 1370 C C . PRO A 1 177 ? -13.192 -4.821 31.431 1.00 75.31 177 PRO A C 1
ATOM 1372 O O . PRO A 1 177 ? -13.308 -3.591 31.453 1.00 75.31 177 PRO A O 1
ATOM 1375 N N . GLU A 1 178 ? -14.050 -5.630 30.802 1.00 75.00 178 GLU A N 1
ATOM 1376 C CA . GLU A 1 178 ? -15.254 -5.126 30.148 1.00 75.00 178 GLU A CA 1
ATOM 1377 C C . GLU A 1 178 ? -15.984 -4.213 31.132 1.00 75.00 178 GLU A C 1
ATOM 1379 O O . GLU A 1 178 ? -16.407 -4.638 32.212 1.00 75.00 178 GLU A O 1
ATOM 1384 N N . LYS A 1 179 ? -16.069 -2.921 30.792 1.00 73.06 179 LYS A N 1
ATOM 1385 C CA . LYS A 1 179 ? -16.816 -1.971 31.610 1.00 73.06 179 LYS A CA 1
ATOM 1386 C C . LYS A 1 179 ? -18.240 -2.510 31.695 1.00 73.06 179 LYS A C 1
ATOM 1388 O O . LYS A 1 179 ? -18.791 -2.826 30.637 1.00 73.06 179 LYS A O 1
ATOM 1393 N N . PRO A 1 180 ? -18.831 -2.623 32.900 1.00 68.00 180 PRO A N 1
ATOM 1394 C CA . PRO A 1 180 ? -20.208 -3.061 33.042 1.00 68.00 180 PRO A CA 1
ATOM 1395 C C . PRO A 1 180 ? -21.081 -2.090 32.252 1.00 68.00 180 PRO A C 1
ATOM 1397 O O . PRO A 1 180 ? -21.344 -0.964 32.666 1.00 68.00 180 PRO A O 1
ATOM 1400 N N . THR A 1 181 ? -21.454 -2.509 31.052 1.00 69.88 181 THR A N 1
ATOM 1401 C CA . THR A 1 181 ? -22.373 -1.790 30.189 1.00 69.88 181 THR A CA 1
ATOM 1402 C C . THR A 1 181 ? -23.747 -2.137 30.721 1.00 69.88 181 THR A C 1
ATOM 1404 O O . THR A 1 181 ? -24.100 -3.314 30.824 1.00 69.88 181 THR A O 1
ATOM 1407 N N . ALA A 1 182 ? -24.498 -1.121 31.142 1.00 66.19 182 ALA A N 1
ATOM 1408 C CA . ALA A 1 182 ? -25.886 -1.313 31.520 1.00 66.19 182 ALA A CA 1
ATOM 1409 C C . ALA A 1 182 ? -26.607 -1.943 30.322 1.00 66.19 182 ALA A C 1
ATOM 1411 O O . ALA A 1 182 ? -26.693 -1.340 29.254 1.00 66.19 182 ALA A O 1
ATOM 1412 N N . LYS A 1 183 ? -27.064 -3.186 30.481 1.00 53.69 183 LYS A N 1
ATOM 1413 C CA . LYS A 1 183 ? -28.017 -3.776 29.547 1.00 53.69 183 LYS A CA 1
ATOM 1414 C C . LYS A 1 183 ? -29.339 -3.059 29.784 1.00 53.69 183 LYS A C 1
ATOM 1416 O O . LYS A 1 183 ? -29.829 -3.083 30.912 1.00 53.69 183 LYS A O 1
ATOM 1421 N N . GLU A 1 184 ? -29.893 -2.430 28.752 1.00 54.09 184 GLU A N 1
ATOM 1422 C CA . GLU A 1 184 ? -31.316 -2.092 28.740 1.00 54.09 184 GLU A CA 1
ATOM 1423 C C . GLU A 1 184 ? -32.074 -3.414 28.878 1.00 54.09 184 GLU A C 1
ATOM 1425 O O . GLU A 1 184 ? -32.133 -4.233 27.962 1.00 54.09 184 GLU A O 1
ATOM 1430 N N . VAL A 1 185 ? -32.538 -3.688 30.093 1.00 47.84 185 VAL A N 1
ATOM 1431 C CA . VAL A 1 185 ? -33.559 -4.696 30.324 1.00 47.84 185 VAL A CA 1
ATOM 1432 C C . VAL A 1 185 ? -34.852 -3.988 29.964 1.00 47.84 185 VAL A C 1
ATOM 1434 O O . VAL A 1 185 ? -35.224 -3.045 30.660 1.00 47.84 185 VAL A O 1
ATOM 1437 N N . ASP A 1 186 ? -35.495 -4.396 28.870 1.00 47.78 186 ASP A N 1
ATOM 1438 C CA . ASP A 1 186 ? -36.861 -3.977 28.561 1.00 47.78 186 ASP A CA 1
ATOM 1439 C C . ASP A 1 186 ? -37.732 -4.334 29.773 1.00 47.78 186 ASP A C 1
ATOM 1441 O O . ASP A 1 186 ? -38.045 -5.503 30.021 1.00 47.78 186 ASP A O 1
ATOM 1445 N N . ALA A 1 187 ? -38.039 -3.337 30.600 1.00 50.62 187 ALA A N 1
ATOM 1446 C CA . ALA A 1 187 ? -38.881 -3.515 31.764 1.00 50.62 187 ALA A CA 1
ATOM 1447 C C . ALA A 1 187 ? -40.290 -3.858 31.268 1.00 50.62 187 ALA A C 1
ATOM 1449 O O . ALA A 1 187 ? -40.983 -3.032 30.682 1.00 50.62 187 ALA A O 1
ATOM 1450 N N . ILE A 1 188 ? -40.707 -5.099 31.517 1.00 51.38 188 ILE A N 1
ATOM 1451 C CA . ILE A 1 188 ? -42.036 -5.646 31.201 1.00 51.38 188 ILE A CA 1
ATOM 1452 C C . ILE A 1 188 ? -43.174 -4.873 31.912 1.00 51.38 188 ILE A C 1
ATOM 1454 O O . ILE A 1 188 ? -44.334 -5.026 31.542 1.00 51.38 188 ILE A O 1
ATOM 1458 N N . ASP A 1 189 ? -42.845 -3.996 32.866 1.00 53.19 189 ASP A N 1
ATOM 1459 C CA . ASP A 1 189 ? -43.795 -3.219 33.671 1.00 53.19 189 ASP A CA 1
ATOM 1460 C C . ASP A 1 189 ? -43.867 -1.720 33.322 1.00 53.19 189 ASP A C 1
ATOM 1462 O O . ASP A 1 189 ? -44.555 -0.973 34.021 1.00 53.19 189 ASP A O 1
ATOM 1466 N N . ASP A 1 190 ? -43.207 -1.247 32.255 1.00 59.69 190 ASP A N 1
ATOM 1467 C CA . ASP A 1 190 ? -43.412 0.136 31.810 1.00 59.69 190 ASP A CA 1
ATOM 1468 C C . ASP A 1 190 ? -44.842 0.279 31.246 1.00 59.69 190 ASP A C 1
ATOM 1470 O O . ASP A 1 190 ? -45.175 -0.362 30.239 1.00 59.69 190 ASP A O 1
ATOM 1474 N N . PRO A 1 191 ? -45.721 1.103 31.857 1.00 61.16 191 PRO A N 1
ATOM 1475 C CA . PRO A 1 191 ? -47.059 1.316 31.328 1.00 61.16 191 PRO A CA 1
ATOM 1476 C C . PRO A 1 191 ? -46.965 1.835 29.884 1.00 61.16 191 PRO A C 1
ATOM 1478 O O . PRO A 1 191 ? -46.047 2.596 29.558 1.00 61.16 191 PRO A O 1
ATOM 1481 N N . PRO A 1 192 ? -47.897 1.438 28.998 1.00 69.56 192 PRO A N 1
ATOM 1482 C CA . PRO A 1 192 ? -47.827 1.788 27.586 1.00 69.56 192 PRO A CA 1
ATOM 1483 C C . PRO A 1 192 ? -47.729 3.309 27.420 1.00 69.56 192 PRO A C 1
ATOM 1485 O O . PRO A 1 192 ? -48.626 4.054 27.816 1.00 69.56 192 PRO A O 1
ATOM 1488 N N . LYS A 1 193 ? -46.607 3.762 26.847 1.00 81.94 193 LYS A N 1
ATOM 1489 C CA . LYS A 1 193 ? -46.314 5.184 26.614 1.00 81.94 193 LYS A CA 1
ATOM 1490 C C . LYS A 1 193 ? -47.385 5.791 25.704 1.00 81.94 193 LYS A C 1
ATOM 1492 O O . LYS A 1 193 ? -47.786 5.175 24.718 1.00 81.94 193 LYS A O 1
ATOM 1497 N N . PHE A 1 194 ? -47.835 7.006 26.014 1.00 90.56 194 PHE A N 1
ATOM 1498 C CA . PHE A 1 194 ? -48.960 7.648 25.326 1.00 90.56 194 PHE A CA 1
ATOM 1499 C C . PHE A 1 194 ? -48.654 7.899 23.838 1.00 90.56 194 PHE A C 1
ATOM 1501 O O . PHE A 1 194 ? -47.696 8.600 23.506 1.00 90.56 194 PHE A O 1
ATOM 1508 N N . ASP A 1 195 ? -49.452 7.365 22.914 1.00 90.50 195 ASP A N 1
ATOM 1509 C CA . ASP A 1 195 ? -49.256 7.593 21.476 1.00 90.50 195 ASP A CA 1
ATOM 1510 C C . ASP A 1 195 ? -50.161 8.731 20.970 1.00 90.50 195 ASP A C 1
ATOM 1512 O O . ASP A 1 195 ? -51.367 8.530 20.808 1.00 90.50 195 ASP A O 1
ATOM 1516 N N . PRO A 1 196 ? -49.627 9.928 20.655 1.00 91.06 196 PRO A N 1
ATOM 1517 C CA . PRO A 1 196 ? -50.457 11.037 20.194 1.00 91.06 196 PRO A CA 1
ATOM 1518 C C . PRO A 1 196 ? -51.180 10.749 18.873 1.00 91.06 196 PRO A C 1
ATOM 1520 O O . PRO A 1 196 ? -52.218 11.360 18.620 1.00 91.06 196 PRO A O 1
ATOM 1523 N N . SER A 1 197 ? -50.678 9.833 18.038 1.00 90.19 197 SER A N 1
ATOM 1524 C CA . SER A 1 197 ? -51.282 9.524 16.737 1.00 90.19 197 SER A CA 1
ATOM 1525 C C . SER A 1 197 ? -52.580 8.716 16.846 1.00 90.19 197 SER A C 1
ATOM 1527 O O . SER A 1 197 ? -53.456 8.848 15.988 1.00 90.19 197 SER A O 1
ATOM 1529 N N . ALA A 1 198 ? -52.727 7.957 17.936 1.00 92.38 198 ALA A N 1
ATOM 1530 C CA . ALA A 1 198 ? -53.905 7.158 18.254 1.00 92.38 198 ALA A CA 1
ATOM 1531 C C . ALA A 1 198 ? -55.022 7.963 18.948 1.00 92.38 198 ALA A C 1
ATOM 1533 O O . ALA A 1 198 ? -56.131 7.456 19.114 1.00 92.38 198 ALA A O 1
ATOM 1534 N N . HIS A 1 199 ? -54.755 9.215 19.333 1.00 93.12 199 HIS A N 1
ATOM 1535 C CA . HIS A 1 199 ? -55.670 10.050 20.113 1.00 93.12 199 HIS A CA 1
ATOM 1536 C C . HIS A 1 199 ? -56.106 11.314 19.365 1.00 93.12 199 HIS A C 1
ATOM 1538 O O . HIS A 1 199 ? -55.395 11.862 18.517 1.00 93.12 199 HIS A O 1
ATOM 1544 N N . SER A 1 200 ? -57.300 11.811 19.691 1.00 93.88 200 SER A N 1
ATOM 1545 C CA . SER A 1 200 ? -57.826 13.067 19.147 1.00 93.88 200 SER A CA 1
ATOM 1546 C C . SER A 1 200 ? -57.065 14.286 19.683 1.00 93.88 200 SER A C 1
ATOM 1548 O O . SER A 1 200 ? -56.462 14.256 20.754 1.00 93.88 200 SER A O 1
ATOM 1550 N N . VAL A 1 201 ? -57.152 15.421 18.977 1.00 92.12 201 VAL A N 1
ATOM 1551 C CA . VAL A 1 201 ? -56.510 16.686 19.395 1.00 92.12 201 VAL A CA 1
ATOM 1552 C C . VAL A 1 201 ? -56.913 17.102 20.812 1.00 92.12 201 VAL A C 1
ATOM 1554 O O . VAL A 1 201 ? -56.101 17.644 21.563 1.00 92.12 201 VAL A O 1
ATOM 1557 N N . THR A 1 202 ? -58.173 16.878 21.174 1.00 93.00 202 THR A N 1
ATOM 1558 C CA . THR A 1 202 ? -58.726 17.160 22.501 1.00 93.00 202 THR A CA 1
ATOM 1559 C C . THR A 1 202 ? -58.119 16.269 23.579 1.00 93.00 202 THR A C 1
ATOM 1561 O O . THR A 1 202 ? -57.723 16.789 24.619 1.00 93.00 202 THR A O 1
ATOM 1564 N N . GLU A 1 203 ? -57.978 14.970 23.319 1.00 92.81 203 GLU A N 1
ATOM 1565 C CA . GLU A 1 203 ? -57.395 14.002 24.258 1.00 92.81 203 GLU A CA 1
ATOM 1566 C C . GLU A 1 203 ? -55.897 14.231 24.445 1.00 92.81 203 GLU A C 1
ATOM 1568 O O . GLU A 1 203 ? -55.433 14.309 25.577 1.00 92.81 203 GLU A O 1
ATOM 1573 N N . THR A 1 204 ? -55.145 14.461 23.363 1.00 92.31 204 THR A N 1
ATOM 1574 C CA . THR A 1 204 ? -53.719 14.804 23.452 1.00 92.31 204 THR A CA 1
ATOM 1575 C C . THR A 1 204 ? -53.504 16.099 24.239 1.00 92.31 204 THR A C 1
ATOM 1577 O O . THR A 1 204 ? -52.607 16.181 25.069 1.00 92.31 204 THR A O 1
ATOM 1580 N N . ASN A 1 205 ? -54.349 17.119 24.046 1.00 92.25 205 ASN A N 1
ATOM 1581 C CA . ASN A 1 205 ? -54.266 18.353 24.835 1.00 92.25 205 ASN A CA 1
ATOM 1582 C C . ASN A 1 205 ? -54.658 18.167 26.305 1.00 92.25 205 ASN A C 1
ATOM 1584 O O . ASN A 1 205 ? -54.140 18.895 27.149 1.00 92.25 205 ASN A O 1
ATOM 1588 N N . ALA A 1 206 ? -55.598 17.270 26.607 1.00 92.94 206 ALA A N 1
ATOM 1589 C CA . ALA A 1 206 ? -55.968 16.941 27.978 1.00 92.94 206 ALA A CA 1
ATOM 1590 C C . ALA A 1 206 ? -54.835 16.179 28.678 1.00 92.94 206 ALA A C 1
ATOM 1592 O O . ALA A 1 206 ? -54.465 16.551 29.787 1.00 92.94 206 ALA A O 1
ATOM 1593 N N . TYR A 1 207 ? -54.226 15.210 27.990 1.00 93.19 207 TYR A N 1
ATOM 1594 C CA . TYR A 1 207 ? -53.061 14.464 28.463 1.00 93.19 207 TYR A CA 1
ATOM 1595 C C . TYR A 1 207 ? -51.879 15.391 28.771 1.00 93.19 207 TYR A C 1
ATOM 1597 O O . TYR A 1 207 ? -51.395 15.418 29.896 1.00 93.19 207 TYR A O 1
ATOM 1605 N N . LEU A 1 208 ? -51.491 16.253 27.822 1.00 91.31 208 LEU A N 1
ATOM 1606 C CA . LEU A 1 208 ? -50.384 17.202 28.010 1.00 91.31 208 LEU A CA 1
ATOM 1607 C C . LEU A 1 208 ? -50.635 18.229 29.131 1.00 91.31 208 LEU A C 1
ATOM 1609 O O . LEU A 1 208 ? -49.679 18.756 29.687 1.00 91.31 208 LEU A O 1
ATOM 1613 N N . ARG A 1 209 ? -51.900 18.527 29.472 1.00 89.44 209 ARG A N 1
ATOM 1614 C CA . ARG A 1 209 ? -52.258 19.369 30.634 1.00 89.44 209 ARG A CA 1
ATOM 1615 C C . ARG A 1 209 ? -52.163 18.630 31.968 1.00 89.44 209 ARG A C 1
ATOM 1617 O O . ARG A 1 209 ? -52.082 19.299 32.990 1.00 89.44 209 ARG A O 1
ATOM 1624 N N . GLY A 1 210 ? -52.276 17.304 31.959 1.00 87.69 210 GLY A N 1
ATOM 1625 C CA . GLY A 1 210 ? -52.224 16.470 33.160 1.00 87.69 210 GLY A CA 1
ATOM 1626 C C . GLY A 1 210 ? -50.804 16.130 33.611 1.00 87.69 210 GLY A C 1
ATOM 1627 O O . GLY A 1 210 ? -50.633 15.696 34.744 1.00 87.69 210 GLY A O 1
ATOM 1628 N N . LEU A 1 211 ? -49.808 16.339 32.745 1.00 89.31 211 LEU A N 1
ATOM 1629 C CA . LEU A 1 211 ? -48.390 16.212 33.079 1.00 89.31 211 LEU A CA 1
ATOM 1630 C C . LEU A 1 211 ? -47.993 17.306 34.084 1.00 89.31 211 LEU A C 1
ATOM 1632 O O . LEU A 1 211 ? -48.301 18.481 33.867 1.00 89.31 211 LEU A O 1
ATOM 1636 N N . SER A 1 212 ? -47.349 16.920 35.188 1.00 72.69 212 SER A N 1
ATOM 1637 C CA . SER A 1 212 ? -46.870 17.853 36.216 1.00 72.69 212 SER A CA 1
ATOM 1638 C C . SER A 1 212 ? -45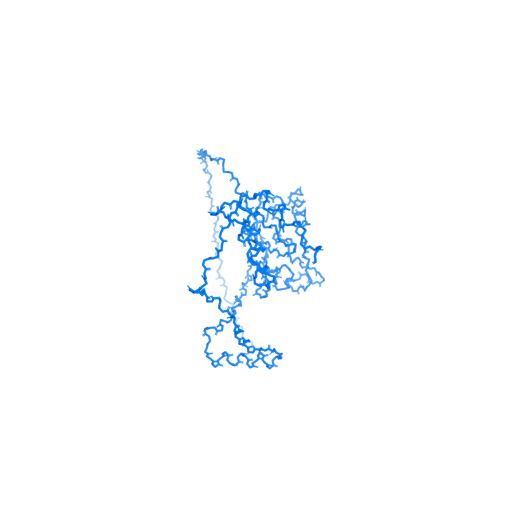.509 18.450 35.824 1.00 72.69 212 SER A C 1
ATOM 1640 O O . SER A 1 212 ? -44.904 18.026 34.845 1.00 72.69 212 SER A O 1
ATOM 1642 N N . ASP A 1 213 ? -44.993 19.435 36.562 1.00 77.44 213 ASP A N 1
ATOM 1643 C CA . ASP A 1 213 ? -43.663 20.022 36.298 1.00 77.44 213 ASP A CA 1
ATOM 1644 C C . ASP A 1 213 ? -42.505 19.135 36.818 1.00 77.44 213 ASP A C 1
ATOM 1646 O O . ASP A 1 213 ? -41.459 19.627 37.247 1.00 77.44 213 ASP A O 1
ATOM 1650 N N . SER A 1 214 ? -42.690 17.812 36.827 1.00 83.25 214 SER A N 1
ATOM 1651 C CA . SER A 1 214 ? -41.628 16.860 37.157 1.00 83.25 214 SER A CA 1
ATOM 1652 C C . SER A 1 214 ? -40.673 16.667 35.972 1.00 83.25 214 SER A C 1
ATOM 1654 O O . SER A 1 214 ? -41.017 16.913 34.814 1.00 83.25 214 SER A O 1
ATOM 1656 N N . ILE A 1 215 ? -39.448 16.213 36.253 1.00 74.62 215 ILE A N 1
ATOM 1657 C CA . ILE A 1 215 ? -38.435 15.971 35.212 1.00 74.62 215 ILE A CA 1
ATOM 1658 C C . ILE A 1 215 ? -38.913 14.893 34.227 1.00 74.62 215 ILE A C 1
ATOM 1660 O O . ILE A 1 215 ? -38.756 15.054 33.016 1.00 74.62 215 ILE A O 1
ATOM 1664 N N . ASP A 1 216 ? -39.537 13.828 34.729 1.00 80.38 216 ASP A N 1
ATOM 1665 C CA . ASP A 1 216 ? -40.014 12.713 33.905 1.00 80.38 216 ASP A CA 1
ATOM 1666 C C . ASP A 1 216 ? -41.184 13.137 33.000 1.00 80.38 216 ASP A C 1
ATOM 1668 O O . ASP A 1 216 ? -41.237 12.776 31.821 1.00 80.38 216 ASP A O 1
ATOM 1672 N N . ASP A 1 217 ? -42.068 13.998 33.504 1.00 83.69 217 ASP A N 1
ATOM 1673 C CA . ASP A 1 217 ? -43.175 14.571 32.737 1.00 83.69 217 ASP A CA 1
ATOM 1674 C C . ASP A 1 217 ? -42.700 15.542 31.647 1.00 83.69 217 ASP A C 1
ATOM 1676 O O . ASP A 1 217 ? -43.282 15.605 30.559 1.00 83.69 217 ASP A O 1
ATOM 1680 N N . GLU A 1 218 ? -41.621 16.293 31.891 1.00 82.69 218 GLU A N 1
ATOM 1681 C CA . GLU A 1 218 ? -41.024 17.154 30.870 1.00 82.69 218 GLU A CA 1
ATOM 1682 C C . GLU A 1 218 ? -40.422 16.325 29.726 1.00 82.69 218 GLU A C 1
ATOM 1684 O O . GLU A 1 218 ? -40.566 16.675 28.546 1.00 82.69 218 GLU A O 1
ATOM 1689 N N . VAL A 1 219 ? -39.779 15.203 30.059 1.00 86.56 219 VAL A N 1
ATOM 1690 C CA . VAL A 1 219 ? -39.257 14.247 29.074 1.00 86.56 219 VAL A CA 1
ATOM 1691 C C . VAL A 1 219 ? -40.400 13.647 28.256 1.00 86.56 219 VAL A C 1
ATOM 1693 O O . VAL A 1 219 ? -40.326 13.641 27.022 1.00 86.56 219 VAL A O 1
ATOM 1696 N N . GLU A 1 220 ? -41.481 13.217 28.907 1.00 87.62 220 GLU A N 1
ATOM 1697 C CA . GLU A 1 220 ? -42.647 12.647 28.230 1.00 87.62 220 GLU A CA 1
ATOM 1698 C C . GLU A 1 220 ? -43.338 13.674 27.328 1.00 87.62 220 GLU A C 1
ATOM 1700 O O . GLU A 1 220 ? -43.651 13.397 26.168 1.00 87.62 220 GLU A O 1
ATOM 1705 N N . LEU A 1 221 ? -43.482 14.912 27.793 1.00 90.06 221 LEU A N 1
ATOM 1706 C CA . LEU A 1 221 ? -44.029 15.992 26.988 1.00 90.06 221 LEU A CA 1
ATOM 1707 C C . LEU A 1 221 ? -43.184 16.260 25.736 1.00 90.06 221 LEU A C 1
ATOM 1709 O O . LEU A 1 221 ? -43.728 16.405 24.637 1.00 90.06 221 LEU A O 1
ATOM 1713 N N . ARG A 1 222 ? -41.852 16.310 25.868 1.00 88.69 222 ARG A N 1
ATOM 1714 C CA . ARG A 1 222 ? -40.948 16.482 24.720 1.00 88.69 222 ARG A CA 1
ATOM 1715 C C . ARG A 1 222 ? -41.067 15.312 23.746 1.00 88.69 222 ARG A C 1
ATOM 1717 O O . ARG A 1 222 ? -41.114 15.547 22.537 1.00 88.69 222 ARG A O 1
ATOM 1724 N N . ARG A 1 223 ? -41.174 14.078 24.249 1.00 91.31 223 ARG A N 1
ATOM 1725 C CA . ARG A 1 223 ? -41.375 12.873 23.430 1.00 91.31 223 ARG A CA 1
ATOM 1726 C C . ARG A 1 223 ? -42.684 12.942 22.648 1.00 91.31 223 ARG A C 1
ATOM 1728 O O . ARG A 1 223 ? -42.674 12.733 21.436 1.00 91.31 223 ARG A O 1
ATOM 1735 N N . VAL A 1 224 ? -43.792 13.284 23.305 1.00 91.62 224 VAL A N 1
ATOM 1736 C CA . VAL A 1 224 ? -45.116 13.389 22.673 1.00 91.62 224 VAL A CA 1
ATOM 1737 C C . VAL A 1 224 ? -45.138 14.504 21.626 1.00 91.62 224 VAL A C 1
ATOM 1739 O O . VAL A 1 224 ? -45.655 14.297 20.531 1.00 91.62 224 VAL A O 1
ATOM 1742 N N . LEU A 1 225 ? -44.524 15.662 21.892 1.00 91.06 225 LEU A N 1
ATOM 1743 C CA . LEU A 1 225 ? -44.423 16.743 20.902 1.00 91.06 225 LEU A CA 1
ATOM 1744 C C . LEU A 1 225 ? -43.530 16.377 19.711 1.00 91.06 225 LEU A C 1
ATOM 1746 O O . LEU A 1 225 ? -43.831 16.764 18.582 1.00 91.06 225 LEU A O 1
ATOM 1750 N N . TYR A 1 226 ? -42.450 15.629 19.940 1.00 90.25 226 TYR A N 1
ATOM 1751 C CA . TYR A 1 226 ? -41.596 15.117 18.870 1.00 90.25 226 TYR A CA 1
ATOM 1752 C C . TYR A 1 226 ? -42.341 14.100 17.994 1.00 90.25 226 TYR A C 1
ATOM 1754 O O . TYR A 1 226 ? -42.332 14.223 16.768 1.00 90.25 226 TYR A O 1
ATOM 1762 N N . ALA A 1 227 ? -43.049 13.151 18.613 1.00 90.62 227 ALA A N 1
ATOM 1763 C CA . ALA A 1 227 ? -43.892 12.182 17.916 1.00 90.62 227 ALA A CA 1
ATOM 1764 C C . ALA A 1 227 ? -45.019 12.871 17.129 1.00 90.62 227 ALA A C 1
ATOM 1766 O O . ALA A 1 227 ? -45.242 12.553 15.964 1.00 90.62 227 ALA A O 1
ATOM 1767 N N . GLU A 1 228 ? -45.669 13.881 17.711 1.00 92.44 228 GLU A N 1
ATOM 1768 C CA . GLU A 1 228 ? -46.684 14.684 17.026 1.00 92.44 228 GLU A CA 1
ATOM 1769 C C . GLU A 1 228 ? -46.096 15.437 15.825 1.00 92.44 228 GLU A C 1
ATOM 1771 O O . GLU A 1 228 ? -4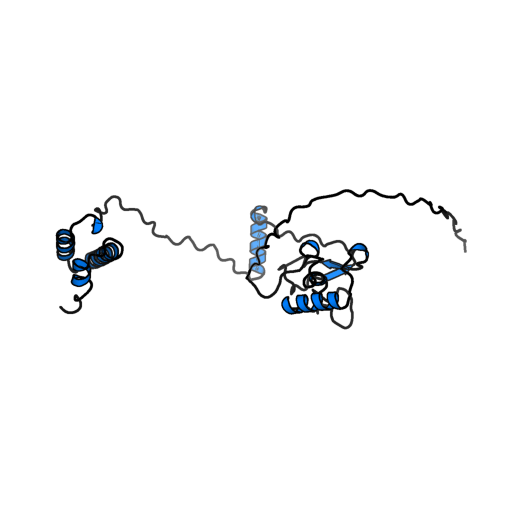6.713 15.468 14.764 1.00 92.44 228 GLU A O 1
ATOM 1776 N N . ARG A 1 229 ? -44.893 16.016 15.956 1.00 90.62 229 ARG A N 1
ATOM 1777 C CA . ARG A 1 229 ? -44.210 16.745 14.873 1.00 90.62 229 ARG A CA 1
ATOM 1778 C C . ARG A 1 229 ? -43.824 15.842 13.702 1.00 90.62 229 ARG A C 1
ATOM 1780 O O . ARG A 1 229 ? -43.896 16.295 12.563 1.00 90.62 229 ARG A O 1
ATOM 1787 N N . ASN A 1 230 ? -43.417 14.608 13.983 1.00 89.50 230 ASN A N 1
ATOM 1788 C CA . ASN A 1 230 ? -43.021 13.635 12.963 1.00 89.50 230 ASN A CA 1
ATOM 1789 C C . ASN A 1 230 ? -44.199 12.820 12.406 1.00 89.50 230 ASN A C 1
ATOM 1791 O O . ASN A 1 230 ? -44.070 12.231 11.337 1.00 89.50 230 ASN A O 1
ATOM 1795 N N . GLY A 1 231 ? -45.322 12.774 13.125 1.00 90.19 231 GLY A N 1
ATOM 1796 C CA . GLY A 1 231 ? -46.549 12.098 12.718 1.00 90.19 231 GLY A CA 1
ATOM 1797 C C . GLY A 1 231 ? -47.534 13.041 12.026 1.00 90.19 231 GLY A C 1
ATOM 1798 O O . GLY A 1 231 ? -47.306 13.507 10.913 1.00 90.19 231 GLY A O 1
ATOM 1799 N N . GLN A 1 232 ? -48.667 13.308 12.683 1.00 87.25 232 GLN A N 1
ATOM 1800 C CA . GLN A 1 232 ? -49.786 14.067 12.101 1.00 87.25 232 GLN A CA 1
ATOM 1801 C C . GLN A 1 232 ? -49.548 15.588 12.032 1.00 87.25 232 GLN A C 1
ATOM 1803 O O . GLN A 1 232 ? -50.286 16.292 11.341 1.00 87.25 232 GLN A O 1
ATOM 1808 N N . ALA A 1 233 ? -48.542 16.103 12.745 1.00 89.44 233 ALA A N 1
ATOM 1809 C CA . ALA A 1 233 ? -48.120 17.503 12.762 1.00 89.44 233 ALA A CA 1
ATOM 1810 C C . ALA A 1 233 ? -49.274 18.503 12.967 1.00 89.44 233 ALA A C 1
ATOM 1812 O O . ALA A 1 233 ? -49.362 19.546 12.303 1.00 89.44 233 ALA A O 1
ATOM 1813 N N . ARG A 1 234 ? -50.195 18.207 13.895 1.00 91.00 234 ARG A N 1
ATOM 1814 C CA . ARG A 1 234 ? -51.418 18.998 14.073 1.00 91.00 234 ARG A CA 1
ATOM 1815 C C . ARG A 1 234 ? -51.074 20.365 14.658 1.00 91.00 234 ARG A C 1
ATOM 1817 O O . ARG A 1 234 ? -50.715 20.515 15.828 1.00 91.00 234 ARG A O 1
ATOM 1824 N N . LYS A 1 235 ? -51.241 21.403 13.831 1.00 88.00 235 LYS A N 1
ATOM 1825 C CA . LYS A 1 235 ? -50.850 22.795 14.130 1.00 88.00 235 LYS A CA 1
ATOM 1826 C C . LYS A 1 235 ? -51.430 23.331 15.444 1.00 88.00 235 LYS A C 1
ATOM 1828 O O . LYS A 1 235 ? -50.774 24.130 16.104 1.00 88.00 235 LYS A O 1
ATOM 1833 N N . GLY A 1 236 ? -52.630 22.892 15.834 1.00 85.56 236 GLY A N 1
ATOM 1834 C CA . GLY A 1 236 ? -53.279 23.313 17.081 1.00 85.56 236 GLY A CA 1
ATOM 1835 C C . GLY A 1 236 ? -52.556 22.853 18.353 1.00 85.56 236 GLY A C 1
ATOM 1836 O O . GLY A 1 236 ? -52.590 23.566 19.350 1.00 85.56 236 GLY A O 1
ATOM 1837 N N . ILE A 1 237 ? -51.873 21.704 18.313 1.00 88.75 237 ILE A N 1
ATOM 1838 C CA . ILE A 1 237 ? -51.106 21.160 19.445 1.00 88.75 237 ILE A CA 1
ATOM 1839 C C . ILE A 1 237 ? -49.723 21.815 19.476 1.00 88.75 237 ILE A C 1
ATOM 1841 O O . ILE A 1 237 ? -49.342 22.419 20.476 1.00 88.75 237 ILE A O 1
ATOM 1845 N N . LEU A 1 238 ? -49.004 21.788 18.351 1.00 90.06 238 LEU A N 1
ATOM 1846 C CA . LEU A 1 238 ? -47.644 22.329 18.260 1.00 90.06 238 LEU A CA 1
ATOM 1847 C C . LEU A 1 238 ? -47.599 23.833 18.563 1.00 90.06 238 LEU A C 1
ATOM 1849 O O . LEU A 1 238 ? -46.793 24.286 19.367 1.00 90.06 238 LEU A O 1
ATOM 1853 N N . LYS A 1 239 ? -48.525 24.629 18.011 1.00 88.94 239 LYS A N 1
ATOM 1854 C CA . LYS A 1 239 ? -48.565 26.074 18.293 1.00 88.94 239 LYS A CA 1
ATOM 1855 C C . LYS A 1 239 ? -48.765 26.375 19.783 1.00 88.94 239 LYS A C 1
ATOM 1857 O O . LYS A 1 239 ? -48.272 27.387 20.263 1.00 88.94 239 LYS A O 1
ATOM 1862 N N . ARG A 1 240 ? -49.500 25.516 20.492 1.00 87.25 240 ARG A N 1
ATOM 1863 C CA . ARG A 1 240 ? -49.906 25.726 21.884 1.00 87.25 240 ARG A CA 1
ATOM 1864 C C . ARG A 1 240 ? -48.848 25.309 22.903 1.00 87.25 240 ARG A C 1
ATOM 1866 O O . ARG A 1 240 ? -48.822 25.876 23.984 1.00 87.25 240 ARG A O 1
ATOM 1873 N N . TRP A 1 241 ? -48.025 24.319 22.571 1.00 87.06 241 TRP A N 1
ATOM 1874 C CA . TRP A 1 241 ? -47.071 23.720 23.511 1.00 87.06 241 TRP A CA 1
ATOM 1875 C C . TRP A 1 241 ? -45.605 23.954 23.143 1.00 87.06 241 TRP A C 1
ATOM 1877 O O . TRP A 1 241 ? -44.736 23.810 23.996 1.00 87.06 241 TRP A O 1
ATOM 1887 N N . THR A 1 242 ? -45.313 24.314 21.890 1.00 81.25 242 THR A N 1
ATOM 1888 C CA . THR A 1 242 ? -43.954 24.660 21.437 1.00 81.25 242 THR A CA 1
ATOM 1889 C C . THR A 1 242 ? -43.648 26.151 21.618 1.00 81.25 242 THR A C 1
ATOM 1891 O O . THR A 1 242 ? -42.484 26.537 21.650 1.00 81.25 242 THR A O 1
ATOM 1894 N N . GLY A 1 243 ? -44.678 26.992 21.756 1.00 67.88 243 GLY A N 1
ATOM 1895 C CA . GLY A 1 243 ? -44.542 28.401 22.112 1.00 67.88 243 GLY A CA 1
ATOM 1896 C C . GLY A 1 243 ? -45.096 28.658 23.509 1.00 67.88 243 GLY A C 1
ATOM 1897 O O . GLY A 1 243 ? -46.246 28.326 23.766 1.00 67.88 243 GLY A O 1
ATOM 1898 N N . ASP A 1 244 ? -44.296 29.312 24.353 1.00 54.28 244 ASP A N 1
ATOM 1899 C CA . ASP A 1 244 ? -44.741 30.007 25.573 1.00 54.28 244 ASP A CA 1
ATOM 1900 C C . ASP A 1 244 ? -44.887 29.175 26.867 1.00 54.28 244 ASP A C 1
ATOM 1902 O O . ASP A 1 244 ? -45.913 29.208 27.539 1.00 54.28 244 ASP A O 1
ATOM 1906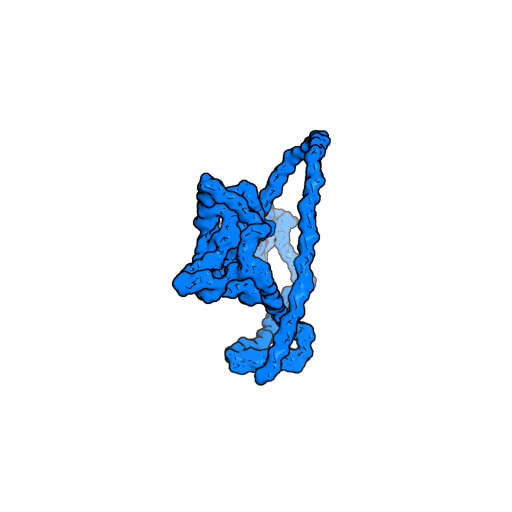 N N . ARG A 1 245 ? -43.818 28.475 27.282 1.00 55.47 245 ARG A N 1
ATOM 1907 C CA . ARG A 1 245 ? -43.649 28.058 28.695 1.00 55.47 245 ARG A CA 1
ATOM 1908 C C . ARG A 1 245 ? -42.503 28.740 29.446 1.00 55.47 245 ARG A C 1
ATOM 1910 O O . ARG A 1 245 ? -42.279 28.459 30.611 1.00 55.47 245 ARG A O 1
ATOM 1917 N N . SER A 1 246 ? -41.814 29.688 28.817 1.00 48.03 246 SER A N 1
ATOM 1918 C CA . SER A 1 246 ? -40.739 30.473 29.440 1.00 48.03 246 SER A CA 1
ATOM 1919 C C . SER A 1 246 ? -41.227 31.801 30.049 1.00 48.03 246 SER A C 1
ATOM 1921 O O . SER A 1 246 ? -40.455 32.759 30.096 1.00 48.03 246 SER A O 1
ATOM 1923 N N . ARG A 1 247 ? -42.511 31.921 30.424 1.00 44.12 247 ARG A N 1
ATOM 1924 C CA . ARG A 1 247 ? -43.123 33.188 30.881 1.00 44.12 247 ARG A CA 1
ATOM 1925 C C . ARG A 1 247 ? -44.009 33.106 32.133 1.00 44.12 247 ARG A C 1
ATOM 1927 O O . ARG A 1 247 ? -44.744 34.054 32.401 1.00 44.12 247 ARG A O 1
ATOM 1934 N N . SER A 1 248 ? -43.900 32.046 32.924 1.00 41.19 248 SER A N 1
ATOM 1935 C CA . SER A 1 248 ? -44.470 31.984 34.279 1.00 41.19 248 SER A CA 1
ATOM 1936 C C . SER A 1 248 ? -43.392 31.635 35.283 1.00 41.19 248 SER A C 1
ATOM 1938 O O . SER A 1 248 ? -42.732 30.604 35.030 1.00 41.19 248 SER A O 1
#

pLDDT: mean 77.52, std 18.9, range [33.38, 97.5]

InterPro domains:
  IPR021226 Phage gene 29 protein [PF10910] (50-177)

Secondary structure (DSSP, 8-state):
--PPPPPP------PPPP----------------PPP--------SS-PPPPGGGS-TT-TTTTTGGGSSSEE-SSS-STT-S-EE---HHHHHHHHHHHHHTTPPP--GGG-SEEEEPPSSS--STT-TT-EEEETTSPPPPP--PPPGGGS-HHHHHHHHHHHHHTT---PPPPP----------TTPPPPP-GGGS-HHHHHHHHHH--SSHHHHHHHHHHHHHHHHTT--HHHHHHHSS--S--